Protein AF-A0A2W6BGX5-F1 (afdb_monomer_lite)

Sequence (200 aa):
MLTTLGLALAVVVALGLLAVLGAALGLAYLINLPVGTSRRLPKAAAGLDVRAIARALDEAVQMTSGRLPSDIQVRVTEIRREIIELLPRTAAFPLGSEDLYVIERTATDYLPSTLRAYLALPEASAATLLPQVGKTPLQLLREQVQLLDDRLDEITEAVRTQDADQLIANGRFLEERFGQRAGGLALPPEESEGSIGPSR

Secondary structure (DSSP, 8-state):
--SHHHHHHHHHHHHHHHHHHHHHHHHTTTTS------------SSS--HHHHHHHHHHHHHHHTTTS-HHHHHHHHHHHHHHHHHGGGGGGSPTT-HHHHHHHHIIIIIHHHHHHHHHTS-GGGTTS-BTTTTB-HHHHHHHHHHHHHHHHHHHHHHHHHHHHHHHHHHHHHHIIIIIHHHTT--PPP-----------

Radius of gyration: 30.53 Å; chains: 1; bounding box: 65×65×106 Å

Structure (mmCIF, N/CA/C/O backbone):
data_AF-A0A2W6BGX5-F1
#
_entry.id   AF-A0A2W6BGX5-F1
#
loop_
_atom_site.group_PDB
_atom_site.id
_atom_site.type_symbol
_atom_site.label_atom_id
_atom_site.label_alt_id
_atom_site.label_comp_id
_atom_site.label_asym_id
_atom_site.label_entity_id
_atom_site.label_seq_id
_atom_site.pdbx_PDB_ins_code
_atom_site.Cartn_x
_atom_site.Cartn_y
_atom_site.Cartn_z
_atom_site.occupancy
_atom_site.B_iso_or_equiv
_atom_site.auth_seq_id
_atom_site.auth_comp_id
_atom_site.auth_asym_id
_atom_site.auth_atom_id
_atom_site.pdbx_PDB_model_num
ATOM 1 N N . MET A 1 1 ? 33.491 -0.324 31.942 1.00 47.06 1 MET A N 1
ATOM 2 C CA . MET A 1 1 ? 33.325 -1.029 30.649 1.00 47.06 1 MET A CA 1
ATOM 3 C C . MET A 1 1 ? 32.145 -2.008 30.706 1.00 47.06 1 MET A C 1
ATOM 5 O O . MET A 1 1 ? 32.306 -3.179 30.407 1.00 47.06 1 MET A O 1
ATOM 9 N N . LEU A 1 2 ? 30.956 -1.539 31.112 1.00 46.12 2 LEU A N 1
ATOM 10 C CA . LEU A 1 2 ? 29.765 -2.382 31.337 1.00 46.12 2 LEU A CA 1
ATOM 11 C C . LEU A 1 2 ? 28.555 -1.913 30.501 1.00 46.12 2 LEU A C 1
ATOM 13 O O . LEU A 1 2 ? 27.422 -2.277 30.782 1.00 46.12 2 LEU A O 1
ATOM 17 N N . THR A 1 3 ? 28.790 -1.060 29.500 1.00 46.56 3 THR A N 1
ATOM 18 C CA . THR A 1 3 ? 27.740 -0.376 28.727 1.00 46.56 3 THR A CA 1
ATOM 19 C C . THR A 1 3 ? 27.540 -0.952 27.326 1.00 46.56 3 THR A C 1
ATOM 21 O O . THR A 1 3 ? 26.456 -0.829 26.772 1.00 46.56 3 THR A O 1
ATOM 24 N N . THR A 1 4 ? 28.536 -1.631 26.753 1.00 48.78 4 THR A N 1
ATOM 25 C CA . THR A 1 4 ? 28.449 -2.157 25.380 1.00 48.78 4 THR A CA 1
ATOM 26 C C . THR A 1 4 ? 27.829 -3.555 25.305 1.00 48.78 4 THR A C 1
ATOM 28 O O . THR A 1 4 ? 27.144 -3.860 24.333 1.00 48.78 4 THR A O 1
ATOM 31 N N . LEU A 1 5 ? 27.982 -4.388 26.344 1.00 43.56 5 LEU A N 1
ATOM 32 C CA . LEU A 1 5 ? 27.443 -5.758 26.352 1.00 43.56 5 LEU A CA 1
ATOM 33 C C . LEU A 1 5 ? 25.911 -5.802 26.531 1.00 43.56 5 LEU A C 1
ATOM 35 O O . LEU A 1 5 ? 25.250 -6.682 25.986 1.00 43.56 5 LEU A O 1
ATOM 39 N N . GLY A 1 6 ? 25.334 -4.833 27.253 1.00 42.75 6 GLY A N 1
ATOM 40 C CA . GLY A 1 6 ? 23.882 -4.741 27.461 1.00 42.75 6 GLY A CA 1
ATOM 41 C C . GLY A 1 6 ? 23.107 -4.316 26.210 1.00 42.75 6 GLY A C 1
ATOM 42 O O . GLY A 1 6 ? 21.974 -4.749 26.013 1.00 42.75 6 GLY A O 1
ATOM 43 N N . LEU A 1 7 ? 23.730 -3.525 25.329 1.00 45.44 7 LEU A N 1
ATOM 44 C CA . LEU A 1 7 ? 23.089 -3.029 24.109 1.00 45.44 7 LEU A CA 1
ATOM 45 C C . LEU A 1 7 ? 22.980 -4.125 23.035 1.00 45.44 7 LEU A C 1
ATOM 47 O O . LEU A 1 7 ? 21.952 -4.239 22.375 1.00 45.44 7 LEU A O 1
ATOM 51 N N . ALA A 1 8 ? 24.001 -4.978 22.904 1.00 44.50 8 ALA A N 1
ATOM 52 C CA . ALA A 1 8 ? 23.990 -6.076 21.934 1.00 44.50 8 ALA A CA 1
ATOM 53 C C . ALA A 1 8 ? 22.960 -7.167 22.290 1.00 44.50 8 ALA A C 1
ATOM 55 O O . ALA A 1 8 ? 22.323 -7.724 21.398 1.00 44.50 8 ALA A O 1
ATOM 56 N N . LEU A 1 9 ? 22.736 -7.430 23.585 1.00 42.28 9 LEU A N 1
ATOM 57 C CA . LEU A 1 9 ? 21.721 -8.390 24.032 1.00 42.28 9 LEU A CA 1
ATOM 58 C C . LEU A 1 9 ? 20.290 -7.833 23.888 1.00 42.28 9 LEU A C 1
ATOM 60 O O . LEU A 1 9 ? 19.373 -8.577 23.549 1.00 42.28 9 LEU A O 1
ATOM 64 N N . ALA A 1 10 ? 20.096 -6.522 24.072 1.00 42.19 10 ALA A N 1
ATOM 65 C CA . ALA A 1 10 ? 18.787 -5.881 23.929 1.00 42.19 10 ALA A CA 1
ATOM 66 C C . ALA A 1 10 ? 18.266 -5.888 22.477 1.00 42.19 10 ALA A C 1
ATOM 68 O O . ALA A 1 10 ? 17.067 -6.060 22.259 1.00 42.19 10 ALA A O 1
ATOM 69 N N . VAL A 1 11 ? 19.154 -5.773 21.480 1.00 46.59 11 VAL A N 1
ATOM 70 C CA . VAL A 1 11 ? 18.765 -5.783 20.056 1.00 46.59 11 VAL A CA 1
ATOM 71 C C . VAL A 1 11 ? 18.314 -7.178 19.597 1.00 46.59 11 VAL A C 1
ATOM 73 O O . VAL A 1 11 ? 17.336 -7.295 18.861 1.00 46.59 11 VAL A O 1
ATOM 76 N N . VAL A 1 12 ? 18.944 -8.251 20.092 1.00 43.75 12 VAL A N 1
ATOM 77 C CA . VAL A 1 12 ? 18.540 -9.635 19.767 1.00 43.75 12 VAL A CA 1
ATOM 78 C C . VAL A 1 12 ? 17.213 -10.010 20.443 1.00 43.75 12 VAL A C 1
ATOM 80 O O . VAL A 1 12 ? 16.387 -10.698 19.845 1.00 43.75 12 VAL A O 1
ATOM 83 N N . VAL A 1 13 ? 16.949 -9.505 21.654 1.00 41.88 13 VAL A N 1
ATOM 84 C CA . VAL A 1 13 ? 15.673 -9.730 22.359 1.00 41.88 13 VAL A CA 1
ATOM 85 C C . VAL A 1 13 ? 14.518 -8.935 21.728 1.00 41.88 13 VAL A C 1
ATOM 87 O O . VAL A 1 13 ? 13.401 -9.448 21.652 1.00 41.88 13 VAL A O 1
ATOM 90 N N . ALA A 1 14 ? 14.773 -7.737 21.189 1.00 42.59 14 ALA A N 1
ATOM 91 C CA . ALA A 1 14 ? 13.769 -6.958 20.456 1.00 42.59 14 ALA A CA 1
ATOM 92 C C . ALA A 1 14 ? 13.346 -7.624 19.128 1.00 42.59 14 ALA A C 1
ATOM 94 O O . ALA A 1 14 ? 12.160 -7.640 18.800 1.00 42.59 14 ALA A O 1
ATOM 95 N N . LEU A 1 15 ? 14.288 -8.247 18.408 1.00 47.94 15 LEU A N 1
ATOM 96 C CA . LEU A 1 15 ? 14.007 -9.021 17.188 1.00 47.94 15 LEU A CA 1
ATOM 97 C C . LEU A 1 15 ? 13.325 -10.373 17.473 1.00 47.94 15 LEU A C 1
ATOM 99 O O . LEU A 1 15 ? 12.568 -10.864 16.639 1.00 47.94 15 LEU A O 1
ATOM 103 N N . GLY A 1 16 ? 13.526 -10.952 18.661 1.00 42.09 16 GLY A N 1
ATOM 104 C CA . GLY A 1 16 ? 12.822 -12.164 19.099 1.00 42.09 16 GLY A CA 1
ATOM 105 C C . GLY A 1 16 ? 11.378 -11.924 19.562 1.00 42.09 16 GLY A C 1
ATOM 106 O O . GLY A 1 16 ? 10.507 -12.763 19.335 1.00 42.09 16 GLY A O 1
ATOM 107 N N . LEU A 1 17 ? 11.078 -10.773 20.171 1.00 42.34 17 LEU A N 1
ATOM 108 C CA . LEU A 1 17 ? 9.732 -10.464 20.681 1.00 42.34 17 LEU A CA 1
ATOM 109 C C . LEU A 1 17 ? 8.715 -10.113 19.582 1.00 42.34 17 LEU A C 1
ATOM 111 O O . LEU A 1 17 ? 7.519 -10.346 19.765 1.00 42.34 17 LEU A O 1
ATOM 115 N N . LEU A 1 18 ? 9.177 -9.654 18.415 1.00 46.12 18 LEU A N 1
ATOM 116 C CA . LEU A 1 18 ? 8.330 -9.403 17.240 1.00 46.12 18 LEU A CA 1
ATOM 117 C C . LEU A 1 18 ? 7.823 -10.706 16.585 1.00 46.12 18 LEU A C 1
ATOM 119 O O . LEU A 1 18 ? 6.757 -10.714 15.976 1.00 46.12 18 LEU A O 1
ATOM 123 N N . ALA A 1 19 ? 8.514 -11.833 16.798 1.00 45.47 19 ALA A N 1
ATOM 124 C CA . ALA A 1 19 ? 8.049 -13.158 16.381 1.00 45.47 19 ALA A CA 1
ATOM 125 C C . ALA A 1 19 ? 7.075 -13.803 17.391 1.00 45.47 19 ALA A C 1
ATOM 127 O O . ALA A 1 19 ? 6.194 -14.572 17.006 1.00 45.47 19 ALA A O 1
ATOM 128 N N . VAL A 1 20 ? 7.181 -13.474 18.685 1.00 45.06 20 VAL A N 1
ATOM 129 C CA . VAL A 1 20 ? 6.327 -14.067 19.734 1.00 45.06 20 VAL A CA 1
ATOM 130 C C . VAL A 1 20 ? 4.976 -13.353 19.857 1.00 45.06 20 VAL A C 1
ATOM 132 O O . VAL A 1 20 ? 3.976 -14.010 20.151 1.00 45.06 20 VAL A O 1
ATOM 135 N N . LEU A 1 21 ? 4.875 -12.054 19.547 1.00 44.72 21 LEU A N 1
ATOM 136 C CA . LEU A 1 21 ? 3.574 -11.365 19.563 1.00 44.72 21 LEU A CA 1
ATOM 137 C C . LEU A 1 21 ? 2.631 -11.820 18.430 1.00 44.72 21 LEU A C 1
ATOM 139 O O . LEU A 1 21 ? 1.415 -11.817 18.615 1.00 44.72 21 LEU A O 1
ATOM 143 N N . GLY A 1 22 ? 3.178 -12.297 17.305 1.00 46.00 22 GLY A N 1
ATOM 144 C CA . GLY A 1 22 ? 2.408 -12.993 16.266 1.00 46.00 22 GLY A CA 1
ATOM 145 C C . GLY A 1 22 ? 1.914 -14.379 16.707 1.00 46.00 22 GLY A C 1
ATOM 146 O O . GLY A 1 22 ? 0.825 -14.803 16.329 1.00 46.00 22 GLY A O 1
ATOM 147 N N . ALA A 1 23 ? 2.664 -15.070 17.571 1.00 48.56 23 ALA A N 1
ATOM 148 C CA . ALA A 1 23 ? 2.289 -16.389 18.084 1.00 48.56 23 ALA A CA 1
ATOM 149 C C . ALA A 1 23 ? 1.291 -16.325 19.260 1.00 48.56 23 ALA A C 1
ATOM 151 O O . ALA A 1 23 ? 0.412 -17.180 19.368 1.00 48.56 23 ALA A O 1
ATOM 152 N N . ALA A 1 24 ? 1.366 -15.301 20.116 1.00 47.53 24 ALA A N 1
ATOM 153 C CA . ALA A 1 24 ? 0.477 -15.166 21.274 1.00 47.53 24 ALA A CA 1
ATOM 154 C C . ALA A 1 24 ? -0.936 -14.674 20.904 1.00 47.53 24 ALA A C 1
ATOM 156 O O . ALA A 1 24 ? -1.912 -15.105 21.517 1.00 47.53 24 ALA A O 1
ATOM 157 N N . LEU A 1 25 ? -1.076 -13.845 19.862 1.00 49.00 25 LEU A N 1
ATOM 158 C CA . LEU A 1 25 ? -2.391 -13.481 19.311 1.00 49.00 25 LEU A CA 1
ATOM 159 C C . LEU A 1 25 ? -2.952 -14.546 18.351 1.00 49.00 25 LEU A C 1
ATOM 161 O O . LEU A 1 25 ? -4.164 -14.614 18.160 1.00 49.00 25 LEU A O 1
ATOM 165 N N . GLY A 1 26 ? -2.107 -15.432 17.813 1.00 43.84 26 GLY A N 1
ATOM 166 C CA . GLY A 1 26 ? -2.540 -16.590 17.023 1.00 43.84 26 GLY A CA 1
ATOM 167 C C . GLY A 1 26 ? -3.186 -17.711 17.848 1.00 43.84 26 GLY A C 1
ATOM 168 O O . GLY A 1 26 ? -4.049 -18.424 17.341 1.00 43.84 26 GLY A O 1
ATOM 169 N N . LEU A 1 27 ? -2.833 -17.859 19.131 1.00 46.94 27 LEU A N 1
ATOM 170 C CA . LEU A 1 27 ? -3.342 -18.965 19.955 1.00 46.94 27 LEU A CA 1
ATOM 171 C C . LEU A 1 27 ? -4.755 -18.716 20.518 1.00 46.94 27 LEU A C 1
ATOM 173 O O . LEU A 1 27 ? -5.501 -19.667 20.738 1.00 46.94 27 LEU A O 1
ATOM 177 N N . ALA A 1 28 ? -5.170 -17.457 20.684 1.00 46.91 28 ALA A N 1
ATOM 178 C CA . ALA A 1 28 ? -6.514 -17.121 21.167 1.00 46.91 28 ALA A CA 1
ATOM 179 C C . ALA A 1 28 ? -7.607 -17.196 20.077 1.00 46.91 28 ALA A C 1
ATOM 181 O O . ALA A 1 28 ? -8.792 -17.215 20.404 1.00 46.91 28 ALA A O 1
ATOM 182 N N . TYR A 1 29 ? -7.236 -17.284 18.792 1.00 48.00 29 TYR A N 1
ATOM 183 C CA . TYR A 1 29 ? -8.195 -17.374 17.679 1.00 48.00 29 TYR A CA 1
ATOM 184 C C . TYR A 1 29 ? -8.534 -18.820 17.261 1.00 48.00 29 TYR A C 1
ATOM 186 O O . TYR A 1 29 ? -9.428 -19.044 16.449 1.00 48.00 29 TYR A O 1
ATOM 194 N N . LEU A 1 30 ? -7.873 -19.836 17.829 1.00 46.50 30 LEU A N 1
ATOM 195 C CA . LEU A 1 30 ? -8.054 -21.234 17.408 1.00 46.50 30 LEU A CA 1
ATOM 196 C C . LEU A 1 30 ? -9.257 -21.961 18.037 1.00 46.50 30 LEU A C 1
ATOM 198 O O . LEU A 1 30 ? -9.522 -23.105 17.680 1.00 46.50 30 LEU A O 1
ATOM 202 N N . ILE A 1 31 ? -10.017 -21.324 18.933 1.00 54.94 31 ILE A N 1
ATOM 203 C CA . ILE A 1 31 ? -11.114 -21.988 19.668 1.00 54.94 31 ILE A CA 1
ATOM 204 C C . ILE A 1 31 ? -12.492 -21.823 18.982 1.00 54.94 31 ILE A C 1
ATOM 206 O O . ILE A 1 31 ? -13.453 -22.470 19.380 1.00 54.94 31 ILE A O 1
ATOM 210 N N . ASN A 1 32 ? -12.613 -21.034 17.904 1.00 41.88 32 ASN A N 1
ATOM 211 C CA . ASN A 1 32 ? -13.906 -20.777 17.241 1.00 41.88 32 ASN A CA 1
ATOM 212 C C . ASN A 1 32 ? -13.853 -20.851 15.702 1.00 41.88 32 ASN A C 1
ATOM 214 O O . ASN A 1 32 ? -14.313 -19.944 15.010 1.00 41.88 32 ASN A O 1
ATOM 218 N N . LEU A 1 33 ? -13.303 -21.933 15.139 1.00 46.81 33 LEU A N 1
ATOM 219 C CA . LEU A 1 33 ? -13.348 -22.153 13.690 1.00 46.81 33 LEU A CA 1
ATOM 220 C C . LEU A 1 33 ? -14.412 -23.201 13.313 1.00 46.81 33 LEU A C 1
ATOM 222 O O . LEU A 1 33 ? -14.232 -24.378 13.635 1.00 46.81 33 LEU A O 1
ATOM 226 N N . PRO A 1 34 ? -15.482 -22.847 12.575 1.00 39.06 34 PRO A N 1
ATOM 227 C CA . PRO A 1 34 ? -16.198 -23.836 11.786 1.00 39.06 34 PRO A CA 1
ATOM 228 C C . PRO A 1 34 ? -15.263 -24.325 10.673 1.00 39.06 34 PRO A C 1
ATOM 230 O O . PRO A 1 34 ? -14.903 -23.599 9.746 1.00 39.06 34 PRO A O 1
ATOM 233 N N . VAL A 1 35 ? -14.826 -25.575 10.803 1.00 49.94 35 VAL A N 1
ATOM 234 C CA . VAL A 1 35 ? -14.059 -26.300 9.791 1.00 49.94 35 VAL A CA 1
ATOM 235 C C . VAL A 1 35 ? -14.910 -26.427 8.531 1.00 49.94 35 VAL A C 1
ATOM 237 O O . VAL A 1 35 ? -15.918 -27.130 8.527 1.00 49.94 35 VAL A O 1
ATOM 240 N N . GLY A 1 36 ? -14.474 -25.787 7.448 1.00 46.69 36 GLY A N 1
ATOM 241 C CA . GLY A 1 36 ? -14.940 -26.122 6.109 1.00 46.69 36 GLY A CA 1
ATOM 242 C C . GLY A 1 36 ? -15.020 -24.948 5.151 1.00 46.69 36 GLY A C 1
ATOM 243 O O . GLY A 1 36 ? -16.084 -24.374 4.972 1.00 46.69 36 GLY A O 1
ATOM 244 N N . THR A 1 37 ? -13.944 -24.685 4.409 1.00 42.16 37 THR A N 1
ATOM 245 C CA . THR A 1 37 ? -14.049 -24.580 2.946 1.00 42.16 37 THR A CA 1
ATOM 246 C C . THR A 1 37 ? -12.697 -24.912 2.327 1.00 42.16 37 THR A C 1
ATOM 248 O O . THR A 1 37 ? -11.651 -24.420 2.742 1.00 42.16 37 THR A O 1
ATOM 251 N N . SER A 1 38 ? -12.728 -25.814 1.355 1.00 47.81 38 SER A N 1
ATOM 252 C CA . SER A 1 38 ? -11.580 -26.362 0.654 1.00 47.81 38 SER A CA 1
ATOM 253 C C . SER A 1 38 ? -10.651 -25.281 0.108 1.00 47.81 38 SER A C 1
ATOM 255 O O . SER A 1 38 ? -11.059 -24.412 -0.662 1.00 47.81 38 SER A O 1
ATOM 257 N N . ARG A 1 39 ? -9.367 -25.414 0.442 1.00 49.12 39 ARG A N 1
ATOM 258 C CA . ARG A 1 39 ? -8.249 -24.701 -0.173 1.00 49.12 39 ARG A CA 1
ATOM 259 C C . ARG A 1 39 ? -8.155 -25.128 -1.641 1.00 49.12 39 ARG A C 1
ATOM 261 O O . ARG A 1 39 ? -7.427 -26.054 -1.986 1.00 49.12 39 ARG A O 1
ATOM 268 N N . ARG A 1 40 ? -8.923 -24.488 -2.523 1.00 44.72 40 ARG A N 1
ATOM 269 C CA . ARG A 1 40 ? -8.608 -24.504 -3.952 1.00 44.72 40 ARG A CA 1
ATOM 270 C C . ARG A 1 40 ? -7.413 -23.585 -4.122 1.00 44.72 40 ARG A C 1
ATOM 272 O O . ARG A 1 40 ? -7.592 -22.381 -4.214 1.00 44.72 40 ARG A O 1
ATOM 279 N N . LEU A 1 41 ? -6.210 -24.153 -4.102 1.00 48.22 41 LEU A N 1
ATOM 280 C CA . LEU A 1 41 ? -5.024 -23.468 -4.604 1.00 48.22 41 LEU A CA 1
ATOM 281 C C . LEU A 1 41 ? -5.306 -23.129 -6.076 1.00 48.22 41 LEU A C 1
ATOM 283 O O . LEU A 1 41 ? -5.446 -24.058 -6.882 1.00 48.22 41 LEU A O 1
ATOM 287 N N . PRO A 1 42 ? -5.468 -21.846 -6.445 1.00 41.94 42 PRO A N 1
ATOM 288 C CA . PRO A 1 42 ? -5.499 -21.470 -7.841 1.00 41.94 42 PRO A CA 1
ATOM 289 C C . PRO A 1 42 ? -4.129 -21.789 -8.429 1.00 41.94 42 PRO A C 1
ATOM 291 O O . PRO A 1 42 ? -3.104 -21.747 -7.752 1.00 41.94 42 PRO A O 1
ATOM 294 N N . LYS A 1 43 ? -4.146 -22.159 -9.699 1.00 41.97 43 LYS A N 1
ATOM 295 C CA . LYS A 1 43 ? -3.011 -22.571 -10.510 1.00 41.97 43 LYS A CA 1
ATOM 296 C C . LYS A 1 43 ? -1.948 -21.459 -10.549 1.00 41.97 43 LYS A C 1
ATOM 298 O O . LYS A 1 43 ? -1.950 -20.636 -11.453 1.00 41.97 43 LYS A O 1
ATOM 303 N N . ALA A 1 44 ? -1.044 -21.456 -9.572 1.00 46.03 44 ALA A N 1
ATOM 304 C CA . ALA A 1 44 ? 0.202 -20.705 -9.590 1.00 46.03 44 ALA A CA 1
ATOM 305 C C . ALA A 1 44 ? 1.155 -21.384 -10.582 1.00 46.03 44 ALA A C 1
ATOM 307 O O . ALA A 1 44 ? 1.993 -22.206 -10.222 1.00 46.03 44 ALA A O 1
ATOM 308 N N . ALA A 1 45 ? 0.944 -21.108 -11.863 1.00 42.91 45 ALA A N 1
ATOM 309 C CA . ALA A 1 45 ? 1.894 -21.370 -12.930 1.00 42.91 45 ALA A CA 1
ATOM 310 C C . ALA A 1 45 ? 1.550 -20.407 -14.074 1.00 42.91 45 ALA A C 1
ATOM 312 O O . ALA A 1 45 ? 0.552 -20.614 -14.761 1.00 42.91 45 ALA A O 1
ATOM 313 N N . ALA A 1 46 ? 2.391 -19.381 -14.243 1.00 52.84 46 ALA A N 1
ATOM 314 C CA . ALA A 1 46 ? 2.313 -18.275 -15.206 1.00 52.84 46 ALA A CA 1
ATOM 315 C C . ALA A 1 46 ? 1.439 -17.069 -14.795 1.00 52.84 46 ALA A C 1
ATOM 317 O O . ALA A 1 46 ? 0.254 -16.997 -15.105 1.00 52.84 46 ALA A O 1
ATOM 318 N N . GLY A 1 47 ? 2.088 -16.071 -14.187 1.00 62.28 47 GLY A N 1
ATOM 319 C CA . GLY A 1 47 ? 1.600 -14.691 -14.125 1.00 62.28 47 GLY A CA 1
ATOM 320 C C . GLY A 1 47 ? 0.921 -14.287 -12.818 1.00 62.28 47 GLY A C 1
ATOM 321 O O . GLY A 1 47 ? 0.146 -15.038 -12.232 1.00 62.28 47 GLY A O 1
ATOM 322 N N . LEU A 1 48 ? 1.219 -13.060 -12.394 1.00 77.06 48 LEU A N 1
ATOM 323 C CA . LEU A 1 48 ? 0.501 -12.327 -11.358 1.00 77.06 48 LEU A CA 1
ATOM 324 C C . LEU A 1 48 ? -0.975 -12.175 -11.787 1.00 77.06 48 LEU A C 1
ATOM 326 O O . LEU A 1 48 ? -1.243 -11.707 -12.898 1.00 77.06 48 LEU A O 1
ATOM 330 N N . ASP A 1 49 ? -1.950 -12.556 -10.951 1.00 88.38 49 ASP A N 1
ATOM 331 C CA . ASP A 1 49 ? -3.373 -12.360 -11.283 1.00 88.38 49 ASP A CA 1
ATOM 332 C C . ASP A 1 49 ? -3.785 -10.902 -11.027 1.00 88.38 49 ASP A C 1
ATOM 334 O O . ASP A 1 49 ? -4.368 -10.548 -10.001 1.00 88.38 49 ASP A O 1
ATOM 338 N N . VAL A 1 50 ? -3.490 -10.051 -12.012 1.00 90.25 50 VAL A N 1
ATOM 339 C CA . VAL A 1 50 ? -3.799 -8.611 -12.033 1.00 90.25 50 VAL A CA 1
ATOM 340 C C . VAL A 1 50 ? -5.267 -8.332 -11.679 1.00 90.25 50 VAL A C 1
ATOM 342 O O . VAL A 1 50 ? -5.564 -7.369 -10.976 1.00 90.25 50 VAL A O 1
ATOM 345 N N . ARG A 1 51 ? -6.207 -9.181 -12.122 1.00 91.25 51 ARG A N 1
ATOM 346 C CA . ARG A 1 51 ? -7.641 -8.992 -11.841 1.00 91.25 51 ARG A CA 1
ATOM 347 C C . ARG A 1 51 ? -8.005 -9.377 -10.415 1.00 91.25 51 ARG A C 1
ATOM 349 O O . ARG A 1 51 ? -8.899 -8.764 -9.837 1.00 91.25 51 ARG A O 1
ATOM 356 N N . ALA A 1 52 ? -7.387 -10.413 -9.853 1.00 92.12 52 ALA A N 1
ATOM 357 C CA . ALA A 1 52 ? -7.569 -10.734 -8.439 1.00 92.12 52 ALA A CA 1
ATOM 358 C C . ALA A 1 52 ? -7.027 -9.612 -7.546 1.00 92.12 52 ALA A C 1
ATOM 360 O O . ALA A 1 52 ? -7.725 -9.198 -6.626 1.00 92.12 52 ALA A O 1
ATOM 361 N N . ILE A 1 53 ? -5.853 -9.067 -7.876 1.00 94.88 53 ILE A N 1
ATOM 362 C CA . ILE A 1 53 ? -5.252 -7.941 -7.152 1.00 94.88 53 ILE A CA 1
ATOM 363 C C . ILE A 1 53 ? -6.148 -6.703 -7.203 1.00 94.88 53 ILE A C 1
ATOM 365 O O . ILE A 1 53 ? -6.484 -6.152 -6.157 1.00 94.88 53 ILE A O 1
ATOM 369 N N . ALA A 1 54 ? -6.594 -6.296 -8.396 1.00 94.94 54 ALA A N 1
ATOM 370 C CA . ALA A 1 54 ? -7.465 -5.130 -8.539 1.00 94.94 54 ALA A CA 1
ATOM 371 C C . ALA A 1 54 ? -8.767 -5.279 -7.733 1.00 94.94 54 ALA A C 1
ATOM 373 O O . ALA A 1 54 ? -9.158 -4.356 -7.023 1.00 94.94 54 ALA A O 1
ATOM 374 N N . ARG A 1 55 ? -9.389 -6.467 -7.767 1.00 96.19 55 ARG A N 1
ATOM 375 C CA . ARG A 1 55 ? -10.589 -6.760 -6.968 1.00 96.19 55 ARG A CA 1
ATOM 376 C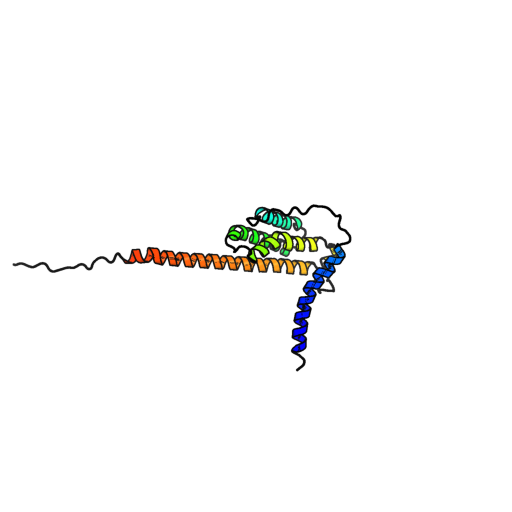 C . ARG A 1 55 ? -10.328 -6.685 -5.467 1.00 96.19 55 ARG A C 1
ATOM 378 O O . ARG A 1 55 ? -11.122 -6.078 -4.762 1.00 96.19 55 ARG A O 1
ATOM 385 N N . ALA A 1 56 ? -9.223 -7.253 -4.985 1.00 95.88 56 ALA A N 1
ATOM 386 C CA . ALA A 1 56 ? -8.876 -7.206 -3.566 1.00 95.88 56 ALA A CA 1
ATOM 387 C C . ALA A 1 56 ? -8.681 -5.761 -3.068 1.00 95.88 56 ALA A C 1
ATOM 389 O O . ALA A 1 56 ? -9.136 -5.415 -1.978 1.00 95.88 56 ALA A O 1
ATOM 390 N N . LEU A 1 57 ? -8.069 -4.898 -3.886 1.00 97.44 57 LEU A N 1
ATOM 391 C CA . LEU A 1 57 ? -7.912 -3.474 -3.577 1.00 97.44 57 LEU A CA 1
ATOM 392 C C . LEU A 1 57 ? -9.241 -2.714 -3.612 1.00 97.44 57 LEU A C 1
ATOM 394 O O . LEU A 1 57 ? -9.491 -1.884 -2.739 1.00 97.44 57 LEU A O 1
ATOM 398 N N . ASP A 1 58 ? -10.102 -2.995 -4.592 1.00 97.62 58 ASP A N 1
ATOM 399 C CA . ASP A 1 58 ? -11.444 -2.411 -4.654 1.00 97.62 58 ASP A CA 1
ATOM 400 C C . ASP A 1 58 ? -12.261 -2.794 -3.412 1.00 97.62 58 ASP A C 1
ATOM 402 O O . ASP A 1 58 ? -12.850 -1.928 -2.768 1.00 97.62 58 ASP A O 1
ATOM 406 N N . GLU A 1 59 ? -12.241 -4.068 -3.017 1.00 97.31 59 GLU A N 1
ATOM 407 C CA . GLU A 1 59 ? -12.877 -4.549 -1.786 1.00 97.31 59 GLU A CA 1
ATOM 408 C C . GLU A 1 59 ? -12.310 -3.854 -0.542 1.00 97.31 59 GLU A C 1
ATOM 410 O O . GLU A 1 59 ? -13.075 -3.472 0.349 1.00 97.31 59 GLU A O 1
ATOM 415 N N . ALA A 1 60 ? -10.991 -3.640 -0.493 1.00 96.62 60 ALA A N 1
ATOM 416 C CA . ALA A 1 60 ? -10.338 -2.953 0.613 1.00 96.62 60 ALA A CA 1
ATOM 417 C C . ALA A 1 60 ? -10.776 -1.487 0.744 1.00 96.62 60 ALA A C 1
ATOM 419 O O . ALA A 1 60 ? -11.062 -1.037 1.852 1.00 96.62 60 ALA A O 1
ATOM 420 N N . VAL A 1 61 ? -10.899 -0.762 -0.370 1.00 97.44 61 VAL A N 1
ATOM 421 C CA . VAL A 1 61 ? -11.415 0.617 -0.376 1.00 97.44 61 VAL A CA 1
ATOM 422 C C . VAL A 1 61 ? -12.899 0.657 -0.002 1.00 97.44 61 VAL A C 1
ATOM 424 O O . VAL A 1 61 ? -13.328 1.526 0.757 1.00 97.44 61 VAL A O 1
ATOM 427 N N . GLN A 1 62 ? -13.701 -0.281 -0.512 1.00 96.88 62 GLN A N 1
ATOM 428 C CA . GLN A 1 62 ? -15.138 -0.312 -0.234 1.00 96.88 62 GLN A CA 1
ATOM 429 C C . GLN A 1 62 ? -15.436 -0.624 1.234 1.00 96.88 62 GLN A C 1
ATOM 431 O O . GLN A 1 62 ? -16.306 0.011 1.829 1.00 96.88 62 GLN A O 1
ATOM 436 N N . MET A 1 63 ? -14.700 -1.552 1.857 1.00 95.12 63 MET A N 1
ATOM 437 C CA . MET A 1 63 ? -14.956 -1.929 3.253 1.00 95.12 63 MET A CA 1
ATOM 438 C C . MET A 1 63 ? -14.640 -0.819 4.266 1.00 95.12 63 MET A C 1
ATOM 440 O O . MET A 1 63 ? -15.136 -0.879 5.395 1.00 95.12 63 MET A O 1
ATOM 444 N N . THR A 1 64 ? -13.828 0.173 3.884 1.00 95.19 64 THR A N 1
ATOM 445 C CA . THR A 1 64 ? -13.450 1.313 4.733 1.00 95.19 64 THR A CA 1
ATOM 446 C C . THR A 1 64 ? -14.278 2.570 4.479 1.00 95.19 64 THR A C 1
ATOM 448 O O . THR A 1 64 ? -14.225 3.499 5.288 1.00 95.19 64 THR A O 1
ATOM 451 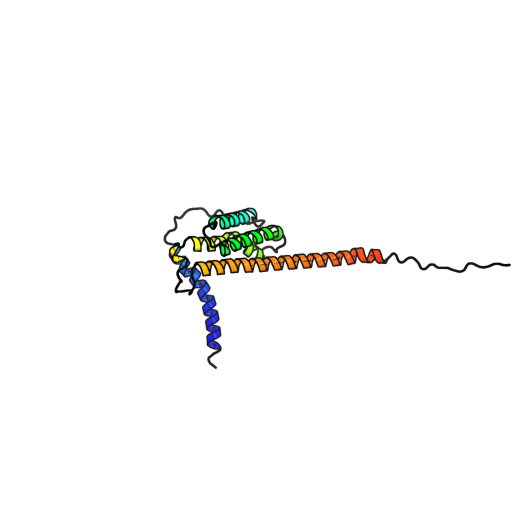N N . SER A 1 65 ? -15.063 2.600 3.398 1.00 92.88 65 SER A N 1
ATOM 452 C CA . SER A 1 65 ? -15.848 3.763 2.980 1.00 92.88 65 SER A CA 1
ATOM 453 C C . SER A 1 65 ? -16.757 4.268 4.105 1.00 92.88 65 SER A C 1
ATOM 455 O O . SER A 1 65 ? -17.612 3.541 4.611 1.00 92.88 65 SER A O 1
ATOM 457 N N . GLY A 1 66 ? -16.536 5.514 4.536 1.00 92.12 66 GLY A N 1
ATOM 458 C CA . GLY A 1 66 ? -17.289 6.157 5.621 1.00 92.12 66 GLY A CA 1
ATOM 459 C C . GLY A 1 66 ? -17.014 5.616 7.031 1.00 92.12 66 GLY A C 1
ATOM 460 O O . GLY A 1 66 ? -17.672 6.045 7.974 1.00 92.12 66 GLY A O 1
ATOM 461 N N . ARG A 1 67 ? -16.061 4.689 7.195 1.00 92.44 67 ARG A N 1
ATOM 462 C CA . ARG A 1 67 ? -15.731 4.037 8.478 1.00 92.44 67 ARG A CA 1
ATOM 463 C C . ARG A 1 67 ? -14.364 4.429 9.030 1.00 92.44 67 ARG A C 1
ATOM 465 O O . ARG A 1 67 ? -14.083 4.156 10.193 1.00 92.44 67 ARG A O 1
ATOM 472 N N . LEU A 1 68 ? -13.514 5.038 8.206 1.00 93.75 68 LEU A N 1
ATOM 473 C CA . LEU A 1 68 ? -12.199 5.532 8.602 1.00 93.75 68 LEU A CA 1
ATOM 474 C C . LEU A 1 68 ? -12.146 7.066 8.577 1.00 93.75 68 LEU A C 1
ATOM 476 O O . LEU A 1 68 ? -12.846 7.691 7.776 1.00 93.75 68 LEU A O 1
ATOM 480 N N . PRO A 1 69 ? -11.279 7.681 9.403 1.00 94.19 69 PRO A N 1
ATOM 481 C CA . PRO A 1 69 ? -10.893 9.078 9.241 1.00 94.19 69 PRO A CA 1
ATOM 482 C C . PRO A 1 69 ? -10.381 9.379 7.827 1.00 94.19 69 PRO A C 1
ATOM 484 O O . PRO A 1 69 ? -9.791 8.519 7.167 1.00 94.19 69 PRO A O 1
ATOM 487 N N . SER A 1 70 ? -10.601 10.613 7.367 1.00 94.50 70 SER A N 1
ATOM 488 C CA . SER A 1 70 ? -10.317 11.019 5.987 1.00 94.50 70 SER A CA 1
ATOM 489 C C . SER A 1 70 ? -8.848 10.862 5.601 1.00 94.50 70 SER A C 1
ATOM 491 O O . SER A 1 70 ? -8.569 10.438 4.484 1.00 94.50 70 SER A O 1
ATOM 493 N N . ASP A 1 71 ? -7.917 11.140 6.517 1.00 94.75 71 ASP A N 1
ATOM 494 C CA . ASP A 1 71 ? -6.478 10.979 6.292 1.00 94.75 71 ASP A CA 1
ATOM 495 C C . ASP A 1 71 ? -6.111 9.528 5.963 1.00 94.75 71 ASP A C 1
ATOM 497 O O . ASP A 1 71 ? -5.325 9.279 5.054 1.00 94.75 71 ASP A O 1
ATOM 501 N N . ILE A 1 72 ? -6.718 8.559 6.650 1.00 96.31 72 ILE A N 1
ATOM 502 C CA . ILE A 1 72 ? -6.446 7.138 6.403 1.00 96.31 72 ILE A CA 1
ATOM 503 C C . ILE A 1 72 ? -7.155 6.667 5.131 1.00 96.31 72 ILE A C 1
ATOM 505 O O . ILE A 1 72 ? -6.577 5.914 4.352 1.00 96.31 72 ILE A O 1
ATOM 509 N N . GLN A 1 73 ? -8.384 7.126 4.879 1.00 96.81 73 GLN A N 1
ATOM 510 C CA . GLN A 1 73 ? -9.117 6.768 3.662 1.00 96.81 73 GLN A CA 1
ATOM 511 C C . GLN A 1 73 ? -8.398 7.239 2.387 1.00 96.81 73 GLN A C 1
ATOM 513 O O . GLN A 1 73 ? -8.398 6.518 1.384 1.00 96.81 73 GLN A O 1
ATOM 518 N N . VAL A 1 74 ? -7.782 8.426 2.424 1.00 96.44 74 VAL A N 1
ATOM 519 C CA . VAL A 1 74 ? -6.947 8.938 1.327 1.00 96.44 74 VAL A CA 1
ATOM 520 C C . VAL A 1 74 ? -5.774 7.993 1.077 1.00 96.44 74 VAL A C 1
ATOM 522 O O . VAL A 1 74 ? -5.659 7.489 -0.036 1.00 96.44 74 VAL A O 1
ATOM 525 N N . ARG A 1 75 ? -5.024 7.618 2.119 1.00 96.19 75 ARG A N 1
ATOM 526 C CA . ARG A 1 75 ? -3.876 6.700 1.994 1.00 96.19 75 ARG A CA 1
ATOM 527 C C . ARG A 1 75 ? -4.238 5.324 1.452 1.00 96.19 75 ARG A C 1
ATOM 529 O O . ARG A 1 75 ? -3.571 4.795 0.577 1.00 96.19 75 ARG A O 1
ATOM 536 N N . VAL A 1 76 ? -5.343 4.742 1.915 1.00 97.75 76 VAL A N 1
ATOM 537 C CA . VAL A 1 76 ? -5.838 3.459 1.377 1.00 97.75 76 VAL A CA 1
ATOM 538 C C . VAL A 1 76 ? -6.130 3.572 -0.128 1.00 97.75 76 VAL A C 1
ATOM 540 O O . VAL A 1 76 ? -5.894 2.634 -0.892 1.00 97.75 76 VAL A O 1
ATOM 543 N N . THR A 1 77 ? -6.627 4.730 -0.567 1.00 97.12 77 THR A N 1
ATOM 544 C CA . THR A 1 77 ? -6.901 5.009 -1.983 1.00 97.12 77 THR A CA 1
ATOM 545 C C . THR A 1 77 ? -5.611 5.243 -2.778 1.00 97.12 77 THR A C 1
ATOM 547 O O . THR A 1 77 ? -5.529 4.807 -3.928 1.00 97.12 77 THR A O 1
ATOM 550 N N . GLU A 1 78 ? -4.605 5.883 -2.177 1.00 96.50 78 GLU A N 1
ATOM 551 C CA . GLU A 1 78 ? -3.267 6.089 -2.752 1.00 96.50 78 GLU A CA 1
ATOM 552 C C . GLU A 1 78 ? -2.541 4.760 -2.965 1.00 96.50 78 GLU A C 1
ATOM 554 O O . GLU A 1 78 ? -2.201 4.453 -4.106 1.00 96.50 78 GLU A O 1
ATOM 559 N N . ILE A 1 79 ? -2.485 3.898 -1.946 1.00 97.56 79 ILE A N 1
ATOM 560 C CA . ILE A 1 79 ? -1.930 2.538 -2.048 1.00 97.56 79 ILE A CA 1
ATOM 561 C C . ILE A 1 79 ? -2.583 1.756 -3.194 1.00 97.56 79 ILE A C 1
ATOM 563 O O . ILE A 1 79 ? -1.911 1.104 -3.998 1.00 97.56 79 ILE A O 1
ATOM 567 N N . ARG A 1 80 ? -3.919 1.817 -3.302 1.00 97.56 80 ARG A N 1
ATOM 568 C CA . ARG A 1 80 ? -4.633 1.187 -4.421 1.00 97.56 80 ARG A CA 1
ATOM 569 C C . ARG A 1 80 ? -4.151 1.745 -5.757 1.00 97.56 80 ARG A C 1
ATOM 571 O O . ARG A 1 80 ? -3.926 0.971 -6.685 1.00 97.56 80 ARG A O 1
ATOM 578 N N . ARG A 1 81 ? -4.072 3.069 -5.888 1.00 96.88 81 ARG A N 1
ATOM 579 C CA . ARG A 1 81 ? -3.651 3.738 -7.123 1.00 96.88 81 ARG A CA 1
ATOM 580 C C . ARG A 1 81 ? -2.235 3.311 -7.514 1.00 96.88 81 ARG A C 1
ATOM 582 O O . ARG A 1 81 ? -2.048 2.887 -8.649 1.00 96.88 81 ARG A O 1
ATOM 589 N N . GLU A 1 82 ? -1.286 3.352 -6.587 1.00 95.94 82 GLU A N 1
ATOM 590 C CA . GLU A 1 82 ? 0.112 2.975 -6.823 1.00 95.94 82 GLU A CA 1
ATOM 591 C C . GLU A 1 82 ? 0.260 1.525 -7.250 1.00 95.94 82 GLU A C 1
ATOM 593 O O . GLU A 1 82 ? 0.893 1.245 -8.267 1.00 95.94 82 GLU A O 1
ATOM 598 N N . ILE A 1 83 ? -0.398 0.594 -6.554 1.00 96.06 83 ILE A N 1
ATOM 599 C CA . ILE A 1 83 ? -0.348 -0.812 -6.954 1.00 96.06 83 ILE A CA 1
ATOM 600 C C . ILE A 1 83 ? -0.911 -0.981 -8.367 1.00 96.06 83 ILE A C 1
ATOM 602 O O . ILE A 1 83 ? -0.270 -1.619 -9.198 1.00 96.06 83 ILE A O 1
ATOM 606 N N . ILE A 1 84 ? -2.066 -0.382 -8.682 1.00 95.44 84 ILE A N 1
ATOM 607 C CA . ILE A 1 84 ? -2.653 -0.451 -10.030 1.00 95.44 84 ILE A CA 1
ATOM 608 C C . ILE A 1 84 ? -1.716 0.150 -11.091 1.00 95.44 84 ILE A C 1
ATOM 610 O O . ILE A 1 84 ? -1.626 -0.396 -12.191 1.00 95.44 84 ILE A O 1
ATOM 614 N N . GLU A 1 85 ? -1.002 1.231 -10.777 1.00 93.31 85 GLU A N 1
ATOM 615 C CA . GLU A 1 85 ? 0.005 1.832 -11.660 1.00 93.31 85 GLU A CA 1
ATOM 616 C C . GLU A 1 85 ? 1.238 0.930 -11.845 1.00 93.31 85 GLU A C 1
ATOM 618 O O . GLU A 1 85 ? 1.835 0.916 -12.925 1.00 93.31 85 GLU A O 1
ATOM 623 N N . LEU A 1 86 ? 1.616 0.147 -10.833 1.00 91.56 86 LEU A N 1
ATOM 624 C CA . LEU A 1 86 ? 2.721 -0.810 -10.908 1.00 91.56 86 LEU A CA 1
ATOM 625 C C . LEU A 1 86 ? 2.355 -2.072 -11.698 1.00 91.56 86 LEU A C 1
ATOM 627 O O . LEU A 1 86 ? 3.219 -2.625 -12.379 1.00 91.56 86 LEU A O 1
ATOM 631 N N . LEU A 1 87 ? 1.089 -2.514 -11.679 1.00 90.69 87 LEU A N 1
ATOM 632 C CA . LEU A 1 87 ? 0.657 -3.778 -12.299 1.00 90.69 87 LEU A CA 1
ATOM 633 C C . LEU A 1 87 ? 1.096 -3.959 -13.766 1.00 90.69 87 LEU A C 1
ATOM 635 O O . LEU A 1 87 ? 1.640 -5.021 -14.072 1.00 90.69 87 LEU A O 1
ATOM 639 N N . PRO A 1 88 ? 0.946 -2.983 -14.684 1.00 88.62 88 PRO A N 1
ATOM 640 C CA . PRO A 1 88 ? 1.414 -3.125 -16.066 1.00 88.62 88 PRO A CA 1
ATOM 641 C C . PRO A 1 88 ? 2.929 -3.331 -16.191 1.00 88.62 88 PRO A C 1
ATOM 643 O O . PRO A 1 88 ? 3.390 -3.921 -17.165 1.00 88.62 88 PRO A O 1
ATOM 646 N N . ARG A 1 89 ? 3.701 -2.854 -15.208 1.00 83.81 89 ARG A N 1
ATOM 647 C CA . ARG A 1 89 ? 5.168 -2.916 -15.178 1.00 83.81 89 ARG A CA 1
ATOM 648 C C . ARG A 1 89 ? 5.691 -4.206 -14.545 1.00 83.81 89 ARG A C 1
ATOM 650 O O . ARG A 1 89 ? 6.854 -4.541 -14.726 1.00 83.81 89 ARG A O 1
ATOM 657 N N . THR A 1 90 ? 4.832 -4.982 -13.878 1.00 79.69 90 THR A N 1
ATOM 658 C CA . THR A 1 90 ? 5.214 -6.227 -13.179 1.00 79.69 90 THR A CA 1
ATOM 659 C C . THR A 1 90 ? 5.878 -7.277 -14.076 1.00 79.69 90 THR A C 1
ATOM 661 O O . THR A 1 90 ? 6.673 -8.077 -13.594 1.00 79.69 90 THR A O 1
ATOM 664 N N . ALA A 1 91 ? 5.627 -7.250 -15.389 1.00 74.50 91 ALA A N 1
ATOM 665 C CA . ALA A 1 91 ? 6.285 -8.140 -16.348 1.00 74.50 91 ALA A CA 1
ATOM 666 C C . ALA A 1 91 ? 7.797 -7.878 -16.511 1.00 74.50 91 ALA A C 1
ATOM 668 O O . ALA A 1 91 ? 8.510 -8.764 -16.977 1.00 74.50 91 ALA A O 1
ATOM 669 N N . ALA A 1 92 ? 8.279 -6.683 -16.151 1.00 74.25 92 ALA A N 1
ATOM 670 C CA . ALA A 1 92 ? 9.696 -6.318 -16.214 1.00 74.25 92 ALA A CA 1
ATOM 671 C C . ALA A 1 92 ? 10.498 -6.799 -14.995 1.00 74.25 92 ALA A C 1
ATOM 673 O O . ALA A 1 92 ? 11.729 -6.802 -15.024 1.00 74.25 92 ALA A O 1
ATOM 674 N N . PHE A 1 93 ? 9.818 -7.216 -13.927 1.00 79.88 93 PHE A N 1
ATOM 675 C CA . PHE A 1 93 ? 10.483 -7.675 -12.720 1.00 79.88 93 PHE A CA 1
ATOM 676 C C . PHE A 1 93 ? 11.023 -9.100 -12.902 1.00 79.88 93 PHE A C 1
ATOM 678 O O . PHE A 1 93 ? 10.378 -9.938 -13.545 1.00 79.88 93 PHE A O 1
ATOM 685 N N . PRO A 1 94 ? 12.178 -9.422 -12.293 1.00 79.69 94 PRO A N 1
ATOM 686 C CA . PRO A 1 94 ? 12.679 -10.788 -12.253 1.00 79.69 94 PRO A CA 1
ATOM 687 C C . PRO A 1 94 ? 11.650 -11.756 -11.657 1.00 79.69 94 PRO A C 1
ATOM 689 O O . PRO A 1 94 ? 10.945 -11.434 -10.698 1.00 79.69 94 PRO A O 1
ATOM 692 N N . LEU A 1 95 ? 11.594 -12.981 -12.187 1.00 76.75 95 LEU A N 1
ATOM 693 C CA . LEU A 1 95 ? 10.803 -14.050 -11.578 1.00 76.75 95 LEU A CA 1
ATOM 694 C C . LEU A 1 95 ? 11.266 -14.271 -10.132 1.00 76.75 95 LEU A C 1
ATOM 696 O O . LEU A 1 95 ? 12.454 -14.464 -9.886 1.00 76.75 95 LEU A O 1
ATOM 700 N N . GLY A 1 96 ? 10.326 -14.256 -9.186 1.00 77.25 96 GLY A N 1
ATOM 701 C CA . GLY A 1 96 ? 10.644 -14.356 -7.759 1.00 77.25 96 GLY A CA 1
ATOM 702 C C . GLY A 1 96 ? 11.200 -13.068 -7.142 1.00 77.25 96 GLY A C 1
ATOM 703 O O . GLY A 1 96 ? 11.777 -13.135 -6.062 1.00 77.25 96 GLY A O 1
ATOM 704 N N . SER A 1 97 ? 11.040 -11.917 -7.806 1.00 86.00 97 SER A N 1
ATOM 705 C CA . SER A 1 97 ? 11.345 -10.605 -7.231 1.00 86.00 97 SER A CA 1
ATOM 706 C C . SER A 1 97 ? 10.601 -10.393 -5.907 1.00 86.00 97 SER A C 1
ATOM 708 O O . SER A 1 97 ? 9.401 -10.663 -5.798 1.00 86.00 97 SER A O 1
ATOM 710 N N . GLU A 1 98 ? 11.330 -9.885 -4.913 1.00 90.25 98 GLU A N 1
ATOM 711 C CA . GLU A 1 98 ? 10.770 -9.475 -3.625 1.00 90.25 98 GLU A CA 1
ATOM 712 C C . GLU A 1 98 ? 9.706 -8.385 -3.808 1.00 90.25 98 GLU A C 1
ATOM 714 O O . GLU A 1 98 ? 8.640 -8.471 -3.205 1.00 90.25 98 GLU A O 1
ATOM 719 N N . ASP A 1 99 ? 9.932 -7.430 -4.708 1.00 90.56 99 ASP A N 1
ATOM 720 C CA . ASP A 1 99 ? 9.001 -6.331 -4.975 1.00 90.56 99 ASP A CA 1
ATOM 721 C C . ASP A 1 99 ? 7.669 -6.834 -5.539 1.00 90.56 99 ASP A C 1
ATOM 723 O O . ASP A 1 99 ? 6.604 -6.403 -5.099 1.00 90.56 99 ASP A O 1
ATOM 727 N N . LEU A 1 100 ? 7.703 -7.810 -6.459 1.00 90.06 100 LEU A N 1
ATOM 728 C CA . LEU A 1 100 ? 6.480 -8.454 -6.953 1.00 90.06 100 LEU A CA 1
ATOM 729 C C . LEU A 1 100 ? 5.703 -9.127 -5.824 1.00 90.06 100 LEU A C 1
ATOM 731 O O . LEU A 1 100 ? 4.478 -9.011 -5.757 1.00 90.06 100 LEU A O 1
ATOM 735 N N . TYR A 1 101 ? 6.417 -9.819 -4.937 1.00 90.88 101 TYR A N 1
ATOM 736 C CA . TYR A 1 101 ? 5.814 -10.462 -3.779 1.00 90.88 101 TYR A CA 1
ATOM 737 C C . TYR A 1 101 ? 5.204 -9.429 -2.822 1.00 90.88 101 TYR A C 1
ATOM 739 O O . TYR A 1 101 ? 4.082 -9.621 -2.353 1.00 90.88 101 TYR A O 1
ATOM 747 N N . VAL A 1 102 ? 5.893 -8.314 -2.563 1.00 92.50 102 VAL A N 1
ATOM 748 C CA . VAL A 1 102 ? 5.386 -7.218 -1.726 1.00 92.50 102 VAL A CA 1
ATOM 749 C C . VAL A 1 102 ? 4.127 -6.607 -2.340 1.00 92.50 102 VAL A C 1
ATOM 751 O O . VAL A 1 102 ? 3.125 -6.497 -1.638 1.00 92.50 102 VAL A O 1
ATOM 754 N N . ILE A 1 103 ? 4.119 -6.290 -3.638 1.00 93.44 103 ILE A N 1
ATOM 755 C CA . ILE A 1 103 ? 2.941 -5.747 -4.337 1.00 93.44 103 ILE A CA 1
ATOM 756 C C . ILE A 1 103 ? 1.743 -6.701 -4.205 1.00 93.44 103 ILE A C 1
ATOM 758 O O . ILE A 1 103 ? 0.652 -6.289 -3.798 1.00 93.44 103 ILE A O 1
ATOM 762 N N . GLU A 1 104 ? 1.940 -7.986 -4.519 1.00 93.38 104 GLU A N 1
ATOM 763 C CA . GLU A 1 104 ? 0.878 -8.992 -4.455 1.00 93.38 104 GLU A CA 1
ATOM 764 C C . GLU A 1 104 ? 0.327 -9.136 -3.033 1.00 93.38 104 GLU A C 1
ATOM 766 O O . GLU A 1 104 ? -0.891 -9.117 -2.820 1.00 93.38 104 GLU A O 1
ATOM 771 N N . ARG A 1 105 ? 1.209 -9.271 -2.037 1.00 95.19 105 ARG A N 1
ATOM 772 C CA . ARG A 1 105 ? 0.808 -9.517 -0.648 1.00 95.19 105 ARG A CA 1
ATOM 773 C C . ARG A 1 105 ? 0.215 -8.280 0.005 1.00 95.19 105 ARG A C 1
ATOM 775 O O . ARG A 1 105 ? -0.728 -8.431 0.776 1.00 95.19 105 ARG A O 1
ATOM 782 N N . THR A 1 106 ? 0.673 -7.076 -0.333 1.00 95.69 106 THR A N 1
ATOM 783 C CA . THR A 1 106 ? 0.051 -5.836 0.145 1.00 95.69 106 THR A CA 1
ATOM 784 C C . THR A 1 106 ? -1.397 -5.751 -0.312 1.00 95.69 106 THR A C 1
ATOM 786 O O . THR A 1 106 ? -2.279 -5.535 0.518 1.00 95.69 106 THR A O 1
ATOM 789 N N . ALA A 1 107 ? -1.666 -6.017 -1.593 1.00 96.06 107 ALA A N 1
ATOM 790 C CA . ALA A 1 107 ? -3.022 -5.983 -2.127 1.00 96.06 107 ALA A CA 1
ATOM 791 C C . ALA A 1 107 ? -3.930 -7.095 -1.587 1.00 96.06 107 ALA A C 1
ATOM 793 O O . ALA A 1 107 ? -5.111 -6.861 -1.336 1.00 96.06 107 ALA A O 1
ATOM 794 N N . THR A 1 108 ? -3.405 -8.313 -1.441 1.00 95.94 108 THR A N 1
ATOM 795 C CA . THR A 1 108 ? -4.233 -9.502 -1.169 1.00 95.94 108 THR A CA 1
ATOM 796 C C . THR A 1 108 ? -4.315 -9.883 0.306 1.00 95.94 108 THR A C 1
ATOM 798 O O . THR A 1 108 ? -5.282 -10.530 0.711 1.00 95.94 108 THR A O 1
ATOM 801 N N . ASP A 1 109 ? -3.340 -9.478 1.122 1.00 95.75 109 ASP A N 1
ATOM 802 C CA . ASP A 1 109 ? -3.213 -9.913 2.513 1.00 95.75 109 ASP A CA 1
ATOM 803 C C . ASP A 1 109 ? -2.972 -8.743 3.474 1.00 95.75 109 ASP A C 1
ATOM 805 O O . ASP A 1 109 ? -3.819 -8.473 4.327 1.00 95.75 109 ASP A O 1
ATOM 809 N N . TYR A 1 110 ? -1.874 -7.995 3.331 1.00 96.31 110 TYR A N 1
ATOM 810 C CA . TYR A 1 110 ? -1.422 -7.055 4.364 1.00 96.31 110 TYR A CA 1
ATOM 811 C C . TYR A 1 110 ? -2.362 -5.863 4.542 1.00 96.31 110 TYR A C 1
ATOM 813 O O . TYR A 1 110 ? -2.815 -5.618 5.662 1.00 96.31 110 TYR A O 1
ATOM 821 N N . LEU A 1 111 ? -2.718 -5.151 3.467 1.00 97.62 111 LEU A N 1
ATOM 822 C CA . LEU A 1 111 ? -3.638 -4.019 3.575 1.00 97.62 111 LEU A CA 1
ATOM 823 C C . LEU A 1 111 ? -5.036 -4.484 4.024 1.00 97.62 111 LEU A C 1
ATOM 825 O O . LEU A 1 111 ? -5.543 -3.956 5.020 1.00 97.62 111 LEU A O 1
ATOM 829 N N . PRO A 1 112 ? -5.661 -5.503 3.393 1.00 97.00 112 PRO A N 1
ATOM 830 C CA . PRO A 1 112 ? -6.992 -5.925 3.806 1.00 97.00 112 PRO A CA 1
ATOM 831 C C . PRO A 1 112 ? -7.041 -6.473 5.239 1.00 97.00 112 PRO A C 1
ATOM 833 O O . PRO A 1 112 ? -8.003 -6.212 5.960 1.00 97.00 112 PRO A O 1
ATOM 836 N N . SER A 1 113 ? -6.038 -7.237 5.684 1.00 96.44 113 SER A N 1
ATOM 837 C CA . SER A 1 113 ? -6.003 -7.768 7.056 1.00 96.44 113 SER A CA 1
ATOM 838 C C . SER A 1 113 ? -5.837 -6.660 8.095 1.00 96.44 113 SER A C 1
ATOM 840 O O . SER A 1 113 ? -6.584 -6.647 9.073 1.00 96.44 113 SER A O 1
ATOM 842 N N . THR A 1 114 ? -4.953 -5.691 7.845 1.00 97.12 114 THR A N 1
ATOM 843 C CA . THR A 1 114 ? -4.731 -4.525 8.715 1.00 97.12 114 THR A CA 1
ATOM 844 C C . THR A 1 114 ? -6.023 -3.732 8.918 1.00 97.12 114 THR A C 1
ATOM 846 O O . THR A 1 114 ? -6.427 -3.441 10.046 1.00 97.12 114 THR A O 1
ATOM 849 N N . LEU A 1 115 ? -6.723 -3.435 7.822 1.00 97.19 115 LEU A N 1
ATOM 850 C CA . LEU A 1 115 ? -7.984 -2.699 7.857 1.00 97.19 115 LEU A CA 1
ATOM 851 C C . LEU A 1 115 ? -9.085 -3.495 8.575 1.00 97.19 115 LEU A C 1
ATOM 853 O O . LEU A 1 115 ? -9.778 -2.946 9.430 1.00 97.19 115 LEU A O 1
ATOM 857 N N . ARG A 1 116 ? -9.227 -4.800 8.296 1.00 96.44 116 ARG A N 1
ATOM 858 C CA . ARG A 1 116 ? -10.202 -5.664 8.991 1.00 96.44 116 ARG A CA 1
ATOM 859 C C . ARG A 1 116 ? -9.930 -5.753 10.490 1.00 96.44 116 ARG A C 1
ATOM 861 O O . ARG A 1 116 ? -10.880 -5.719 11.266 1.00 96.44 116 ARG A O 1
ATOM 868 N N . ALA A 1 117 ? -8.663 -5.840 10.896 1.00 94.38 117 ALA A N 1
ATOM 869 C CA . ALA A 1 117 ? -8.281 -5.893 12.302 1.00 94.38 117 ALA A CA 1
ATOM 870 C C . ALA A 1 117 ? -8.718 -4.629 13.055 1.00 94.38 117 ALA A C 1
ATOM 872 O O . ALA A 1 117 ? -9.268 -4.734 14.149 1.00 94.38 117 ALA A O 1
ATOM 873 N N . TYR A 1 118 ? -8.553 -3.446 12.453 1.00 94.56 118 TYR A N 1
ATOM 874 C CA . TYR A 1 118 ? -9.050 -2.199 13.036 1.00 94.56 118 TYR A CA 1
ATOM 875 C C . TYR A 1 118 ? -10.583 -2.137 13.061 1.00 94.56 118 TYR A C 1
ATOM 877 O O . TYR A 1 118 ? -11.175 -1.817 14.087 1.00 94.56 118 TYR A O 1
ATOM 885 N N . LEU A 1 119 ? -11.234 -2.483 11.948 1.00 94.62 119 LEU A N 1
ATOM 886 C CA . LEU A 1 119 ? -12.692 -2.415 11.804 1.00 94.62 119 LEU A CA 1
ATOM 887 C C . LEU A 1 119 ? -13.454 -3.446 12.656 1.00 94.62 119 LEU A C 1
ATOM 889 O O . LEU A 1 119 ? -14.671 -3.324 12.796 1.00 94.62 119 LEU A O 1
ATOM 893 N N . ALA A 1 120 ? -12.767 -4.458 13.192 1.00 93.62 120 ALA A N 1
ATOM 894 C CA . ALA A 1 120 ? -13.320 -5.427 14.136 1.00 93.62 120 ALA A CA 1
ATOM 895 C C . ALA A 1 120 ? -13.372 -4.900 15.582 1.00 93.62 120 ALA A C 1
ATOM 897 O O . ALA A 1 120 ? -14.013 -5.517 16.434 1.00 93.62 120 ALA A O 1
ATOM 898 N N . LEU A 1 121 ? -12.697 -3.785 15.879 1.00 91.50 121 LEU A N 1
ATOM 899 C CA . LEU A 1 121 ? -12.693 -3.198 17.214 1.00 91.50 121 LEU A CA 1
ATOM 900 C C . LEU A 1 121 ? -14.019 -2.475 17.505 1.00 91.50 121 LEU A C 1
ATOM 902 O O . LEU A 1 121 ? -14.570 -1.825 16.614 1.00 91.50 121 LEU A O 1
ATOM 906 N N . PRO A 1 122 ? -14.518 -2.515 18.755 1.00 89.31 122 PRO A N 1
ATOM 907 C CA . PRO A 1 122 ? -15.631 -1.668 19.171 1.00 89.31 122 PRO A CA 1
ATOM 908 C C . PRO A 1 122 ? -15.285 -0.184 18.996 1.00 89.31 122 PRO A C 1
ATOM 910 O O . PRO A 1 122 ? -14.175 0.233 19.335 1.00 89.31 122 PRO A O 1
ATOM 913 N N . GLU A 1 123 ? -16.242 0.635 18.547 1.00 83.44 123 GLU A N 1
ATOM 914 C CA . GLU A 1 123 ? -16.019 2.070 18.286 1.00 83.44 123 GLU A CA 1
ATOM 915 C C . GLU A 1 123 ? -15.436 2.812 19.500 1.00 83.44 123 GLU A C 1
ATOM 917 O O . GLU A 1 123 ? -14.508 3.610 19.364 1.00 83.44 123 GLU A O 1
ATOM 922 N N . ALA A 1 124 ? -15.899 2.47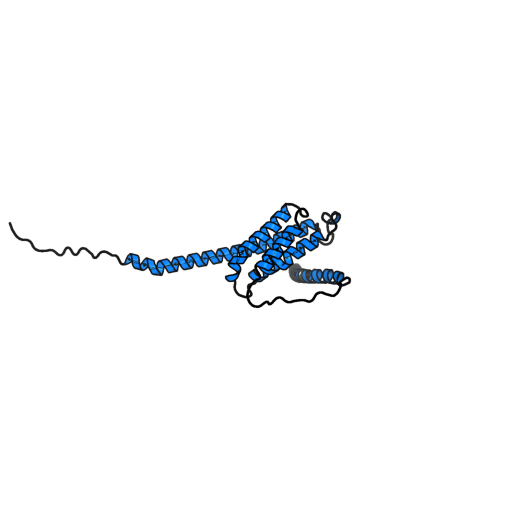8 20.711 1.00 84.31 124 ALA A N 1
ATOM 923 C CA . ALA A 1 124 ? -15.413 3.070 21.959 1.00 84.31 124 ALA A CA 1
ATOM 924 C C . ALA A 1 124 ? -13.911 2.816 22.219 1.00 84.31 124 ALA A C 1
ATOM 926 O O . ALA A 1 124 ? -13.251 3.597 22.906 1.00 84.31 124 ALA A O 1
ATOM 927 N N . SER A 1 125 ? -13.348 1.740 21.666 1.00 85.88 125 SER A N 1
ATOM 928 C CA . SER A 1 125 ? -11.956 1.340 21.889 1.00 85.88 125 SER A CA 1
ATOM 929 C C . SER A 1 125 ? -10.972 1.986 20.910 1.00 85.88 125 SER A C 1
ATOM 931 O O . SER A 1 125 ? -9.780 2.030 21.207 1.00 85.88 125 SER A O 1
ATOM 933 N N . ALA A 1 126 ? -11.431 2.538 19.781 1.00 84.31 126 ALA A N 1
ATOM 934 C CA . ALA A 1 126 ? -10.559 3.072 18.726 1.00 84.31 126 ALA A CA 1
ATOM 935 C C . ALA A 1 126 ? -9.669 4.246 19.184 1.00 84.31 126 ALA A C 1
ATOM 937 O O . ALA A 1 126 ? -8.554 4.415 18.681 1.00 84.31 126 ALA A O 1
ATOM 938 N N . ALA A 1 127 ? -10.151 5.031 20.152 1.00 85.38 127 ALA A N 1
ATOM 939 C CA . ALA A 1 127 ? -9.435 6.154 20.760 1.00 85.38 127 ALA A CA 1
ATOM 940 C C . ALA A 1 127 ? -8.843 5.829 22.145 1.00 85.38 127 ALA A C 1
ATOM 942 O O . ALA A 1 127 ? -8.200 6.682 22.754 1.00 85.38 127 ALA A O 1
ATOM 943 N N . THR A 1 128 ? -9.041 4.610 22.655 1.00 88.25 128 THR A N 1
ATOM 944 C CA . THR A 1 128 ? -8.504 4.210 23.960 1.00 88.25 128 THR A CA 1
ATOM 945 C C . THR A 1 128 ? -7.041 3.803 23.814 1.00 88.25 128 THR A C 1
ATOM 947 O O . THR A 1 128 ? -6.682 3.047 22.912 1.00 88.25 128 THR A O 1
ATOM 950 N N . LEU A 1 129 ? -6.183 4.307 24.702 1.00 91.19 129 LEU A N 1
ATOM 951 C CA . LEU A 1 129 ? -4.775 3.919 24.740 1.00 91.19 129 LEU A CA 1
ATOM 952 C C . LEU A 1 129 ? -4.63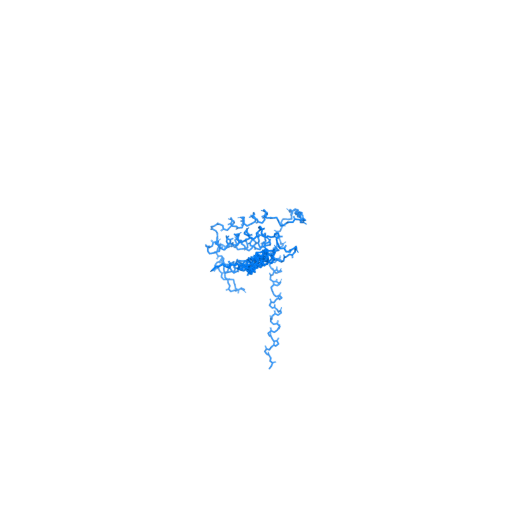9 2.435 25.084 1.00 91.19 129 LEU A C 1
ATOM 954 O O . LEU A 1 129 ? -5.189 1.969 26.080 1.00 91.19 129 LEU A O 1
ATOM 958 N N . LEU A 1 130 ? -3.857 1.712 24.285 1.00 88.81 130 LEU A N 1
ATOM 959 C CA . LEU A 1 130 ? -3.457 0.344 24.584 1.00 88.81 130 LEU A CA 1
ATOM 960 C C . LEU A 1 130 ? -2.269 0.382 25.556 1.00 88.81 130 LEU A C 1
ATOM 962 O O . LEU A 1 130 ? -1.190 0.828 25.152 1.00 88.81 130 LEU A O 1
ATOM 966 N N . PRO A 1 131 ? -2.405 -0.107 26.804 1.00 86.00 131 PRO A N 1
ATOM 967 C CA . PRO A 1 131 ? -1.344 -0.001 27.808 1.00 86.00 131 PRO A CA 1
ATOM 968 C C . PRO A 1 131 ? -0.028 -0.664 27.383 1.00 86.00 131 PRO A C 1
ATOM 970 O O . PRO A 1 131 ? 1.042 -0.184 27.735 1.00 86.00 131 PRO A O 1
ATOM 973 N N . GLN A 1 132 ? -0.102 -1.738 26.590 1.00 89.19 132 GLN A N 1
ATOM 974 C CA . GLN A 1 132 ? 1.071 -2.483 26.121 1.00 89.19 132 GLN A CA 1
ATOM 975 C C . GLN A 1 132 ? 1.928 -1.754 25.072 1.00 89.19 132 GLN A C 1
ATOM 977 O O . GLN A 1 132 ? 3.115 -2.041 24.970 1.00 89.19 132 GLN A O 1
ATOM 982 N N . VAL A 1 133 ? 1.344 -0.844 24.279 1.00 88.62 133 VAL A N 1
ATOM 983 C CA . VAL A 1 133 ? 2.046 -0.161 23.169 1.00 88.62 133 VAL A CA 1
ATOM 984 C C . VAL A 1 133 ? 2.099 1.357 23.370 1.00 88.62 133 VAL A C 1
ATOM 986 O O . VAL A 1 133 ? 2.853 2.046 22.692 1.00 88.62 133 VAL A O 1
ATOM 989 N N . GLY A 1 134 ? 1.309 1.906 24.298 1.00 92.81 134 GLY A N 1
ATOM 990 C CA . GLY A 1 134 ? 1.233 3.350 24.535 1.00 92.81 134 GLY A CA 1
ATOM 991 C C . GLY A 1 134 ? 0.607 4.131 23.375 1.00 92.81 134 GLY A C 1
ATOM 992 O O . GLY A 1 134 ? 0.790 5.341 23.285 1.00 92.81 134 GLY A O 1
ATOM 993 N N . LYS A 1 135 ? -0.118 3.447 22.483 1.00 92.75 135 LYS A N 1
ATOM 994 C CA . LYS A 1 135 ? -0.771 4.017 21.298 1.00 92.75 135 LYS A CA 1
ATOM 995 C C . LYS A 1 135 ? -2.236 3.615 21.249 1.00 92.75 135 LYS A C 1
ATOM 997 O O . LYS A 1 135 ? -2.619 2.571 21.779 1.00 92.75 135 LYS A O 1
ATOM 1002 N N . THR A 1 136 ? -3.062 4.433 20.611 1.00 94.88 136 THR A N 1
ATOM 1003 C CA . THR A 1 136 ? -4.442 4.057 20.294 1.00 94.88 136 THR A CA 1
ATOM 1004 C C . THR A 1 136 ? -4.466 3.122 19.079 1.00 94.88 136 THR A C 1
ATOM 1006 O O . THR A 1 136 ? -3.565 3.187 18.235 1.00 94.88 136 THR A O 1
ATOM 1009 N N . PRO A 1 137 ? -5.496 2.273 18.920 1.00 94.12 137 PRO A N 1
ATOM 1010 C CA . PRO A 1 137 ? -5.658 1.477 17.706 1.00 94.12 137 PRO A CA 1
ATOM 1011 C C . PRO A 1 137 ? -5.664 2.315 16.425 1.00 94.12 137 PRO A C 1
ATOM 1013 O O . PRO A 1 137 ? -5.132 1.883 15.407 1.00 94.12 137 PRO A O 1
ATOM 1016 N N . LEU A 1 138 ? -6.214 3.533 16.477 1.00 94.25 138 LEU A N 1
ATOM 1017 C CA . LEU A 1 138 ? -6.194 4.453 15.340 1.00 94.25 138 LEU A CA 1
ATOM 1018 C C . LEU A 1 138 ? -4.770 4.908 14.979 1.00 94.25 138 LEU A C 1
ATOM 1020 O O . LEU A 1 138 ? -4.435 4.994 13.800 1.00 94.25 138 LEU A O 1
ATOM 1024 N N . GLN A 1 139 ? -3.925 5.186 15.976 1.00 95.12 139 GLN A N 1
ATOM 1025 C CA . GLN A 1 139 ? -2.515 5.512 15.741 1.00 95.12 139 GLN A CA 1
ATOM 1026 C C . GLN A 1 139 ? -1.770 4.327 15.120 1.00 95.12 139 GLN A C 1
ATOM 1028 O O . GLN A 1 139 ?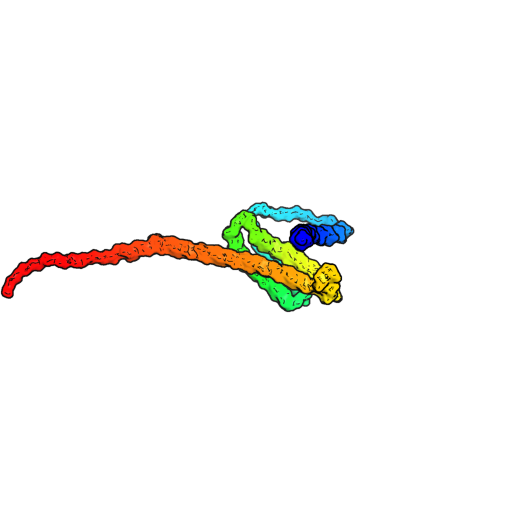 -1.037 4.516 14.155 1.00 95.12 139 GLN A O 1
ATOM 1033 N N . LEU A 1 140 ? -2.014 3.108 15.612 1.00 95.81 140 LEU A N 1
ATOM 1034 C CA . LEU A 1 140 ? -1.421 1.899 15.038 1.00 95.81 140 LEU A CA 1
ATOM 1035 C C . LEU A 1 140 ? -1.877 1.652 13.601 1.00 95.81 140 LEU A C 1
ATOM 1037 O O . LEU A 1 140 ? -1.061 1.277 12.764 1.00 95.81 140 LEU A O 1
ATOM 1041 N N . LEU A 1 141 ? -3.161 1.852 13.292 1.00 96.25 141 LEU A N 1
ATOM 1042 C CA . LEU A 1 141 ? -3.654 1.734 11.919 1.00 96.25 141 LEU A CA 1
ATOM 1043 C C . LEU A 1 141 ? -2.926 2.717 10.999 1.00 96.25 141 LEU A C 1
ATOM 1045 O O . LEU A 1 141 ? -2.448 2.318 9.942 1.00 96.25 141 LEU A O 1
ATOM 1049 N N . ARG A 1 142 ? -2.820 3.984 11.415 1.00 96.69 142 ARG A N 1
ATOM 1050 C CA . ARG A 1 142 ? -2.137 5.020 10.634 1.00 96.69 142 ARG A CA 1
ATOM 1051 C C . ARG A 1 142 ? -0.690 4.637 10.331 1.00 96.69 142 ARG A C 1
ATOM 1053 O O . ARG A 1 142 ? -0.273 4.750 9.188 1.00 96.69 142 ARG A O 1
ATOM 1060 N N . GLU A 1 143 ? 0.050 4.166 11.329 1.00 96.69 143 GLU A N 1
ATOM 1061 C CA . GLU A 1 143 ? 1.450 3.754 11.162 1.00 96.69 143 GLU A CA 1
ATOM 1062 C C . GLU A 1 143 ? 1.604 2.548 10.233 1.00 96.69 143 GLU A C 1
ATOM 1064 O O . GLU A 1 143 ? 2.506 2.527 9.405 1.00 96.69 143 GLU A O 1
ATOM 1069 N N . GLN A 1 144 ? 0.714 1.560 10.335 1.00 97.31 144 GLN A N 1
ATOM 1070 C CA . GLN A 1 144 ? 0.763 0.377 9.473 1.00 97.31 144 GLN A CA 1
ATOM 1071 C C . GLN A 1 144 ? 0.422 0.715 8.022 1.00 97.31 144 GLN A C 1
ATOM 1073 O O . GLN A 1 144 ? 1.092 0.235 7.116 1.00 97.31 144 GLN A O 1
ATOM 1078 N N . VAL A 1 145 ? -0.592 1.555 7.792 1.00 97.62 145 VAL A N 1
ATOM 1079 C CA . VAL A 1 145 ? -0.933 2.019 6.440 1.00 97.62 145 VAL A CA 1
ATOM 1080 C C . VAL A 1 145 ? 0.205 2.861 5.863 1.00 97.62 145 VAL A C 1
ATOM 1082 O O . VAL A 1 145 ? 0.578 2.627 4.723 1.00 97.62 145 VAL A O 1
ATOM 1085 N N . GLN A 1 146 ? 0.808 3.757 6.655 1.00 96.81 146 GLN A N 1
ATOM 1086 C CA . GLN A 1 146 ? 1.980 4.533 6.230 1.00 96.81 146 GLN A CA 1
ATOM 1087 C C . GLN A 1 146 ? 3.152 3.632 5.835 1.00 96.81 146 GLN A C 1
ATOM 1089 O O . GLN A 1 146 ? 3.764 3.847 4.804 1.00 96.81 146 GLN A O 1
ATOM 1094 N N . LEU A 1 147 ? 3.445 2.596 6.622 1.00 96.88 147 LEU A N 1
ATOM 1095 C CA . LEU A 1 147 ? 4.533 1.674 6.303 1.00 96.88 147 LEU A CA 1
ATOM 1096 C C . LEU A 1 147 ? 4.309 0.952 4.965 1.00 96.88 147 LEU A C 1
ATOM 1098 O O . LEU A 1 147 ? 5.265 0.692 4.241 1.00 96.88 147 LEU A O 1
ATOM 1102 N N . LEU A 1 148 ? 3.063 0.587 4.651 1.00 97.00 148 LEU A N 1
ATOM 1103 C CA . LEU A 1 148 ? 2.736 -0.043 3.369 1.00 97.00 148 LEU A CA 1
ATOM 1104 C C . LEU A 1 148 ? 2.911 0.935 2.200 1.00 97.00 148 LEU A C 1
ATOM 1106 O O . LEU A 1 148 ? 3.447 0.535 1.173 1.00 97.00 148 LEU A O 1
ATOM 1110 N N . ASP A 1 149 ? 2.480 2.182 2.390 1.00 96.12 149 ASP A N 1
ATOM 1111 C CA . ASP A 1 149 ? 2.637 3.312 1.462 1.00 96.12 149 ASP A CA 1
ATOM 1112 C C . ASP A 1 149 ? 4.125 3.554 1.147 1.00 96.12 149 ASP A C 1
ATOM 1114 O O . ASP A 1 149 ? 4.558 3.401 0.009 1.00 96.12 149 ASP A O 1
ATOM 1118 N N . ASP A 1 150 ? 4.947 3.752 2.184 1.00 96.88 150 ASP A N 1
ATOM 1119 C CA . ASP A 1 150 ? 6.387 4.019 2.059 1.00 96.88 150 ASP A CA 1
ATOM 1120 C C . ASP A 1 150 ? 7.112 2.915 1.264 1.00 96.88 150 ASP A C 1
ATOM 1122 O O . ASP A 1 150 ? 7.984 3.181 0.436 1.00 96.88 150 ASP A O 1
ATOM 1126 N N . ARG A 1 151 ? 6.742 1.647 1.486 1.00 95.81 151 ARG A N 1
ATOM 1127 C CA . ARG A 1 151 ? 7.346 0.515 0.764 1.00 95.81 151 ARG A CA 1
ATOM 1128 C C . ARG A 1 151 ? 6.926 0.455 -0.702 1.00 95.81 151 ARG A C 1
ATOM 1130 O O . ARG A 1 151 ? 7.707 -0.021 -1.522 1.00 95.81 151 ARG A O 1
ATOM 1137 N N . LEU A 1 152 ? 5.721 0.898 -1.048 1.00 95.06 152 LEU A N 1
ATOM 1138 C CA . LEU A 1 152 ? 5.275 0.974 -2.442 1.00 95.06 152 LEU A CA 1
ATOM 1139 C C . LEU A 1 152 ? 5.919 2.149 -3.177 1.00 95.06 152 LEU A C 1
ATOM 1141 O O . LEU A 1 152 ? 6.269 2.003 -4.352 1.00 95.06 152 LEU A O 1
ATOM 1145 N N . ASP A 1 153 ? 6.148 3.260 -2.484 1.00 95.31 153 ASP A N 1
ATOM 1146 C CA . ASP A 1 153 ? 6.910 4.396 -2.996 1.00 95.31 153 ASP A CA 1
ATOM 1147 C C . ASP A 1 153 ? 8.350 3.996 -3.344 1.00 95.31 153 ASP A C 1
ATOM 1149 O O . ASP A 1 153 ? 8.824 4.285 -4.446 1.00 95.31 153 ASP A O 1
ATOM 1153 N N . GLU A 1 154 ? 9.028 3.252 -2.464 1.00 94.81 154 GLU A N 1
ATOM 1154 C CA . GLU A 1 154 ? 10.375 2.723 -2.727 1.00 94.81 154 GLU A CA 1
ATOM 1155 C C . GLU A 1 154 ? 10.416 1.841 -3.985 1.00 94.81 154 GLU A C 1
ATOM 1157 O O . GLU A 1 154 ? 11.297 1.999 -4.835 1.00 94.81 154 GLU A O 1
ATOM 1162 N N . ILE A 1 155 ? 9.440 0.940 -4.141 1.00 93.44 155 ILE A N 1
ATOM 1163 C CA . ILE A 1 155 ? 9.330 0.077 -5.326 1.00 93.44 155 ILE A CA 1
ATOM 1164 C C . ILE A 1 155 ? 9.060 0.918 -6.578 1.00 93.44 155 ILE A C 1
ATOM 1166 O O . ILE A 1 155 ? 9.662 0.696 -7.630 1.00 93.44 155 ILE A O 1
ATOM 1170 N N . THR A 1 156 ? 8.170 1.904 -6.478 1.00 92.44 156 THR A N 1
ATOM 1171 C CA . THR A 1 156 ? 7.836 2.801 -7.588 1.00 92.44 156 THR A CA 1
ATOM 1172 C C . THR A 1 156 ? 9.055 3.589 -8.051 1.00 92.44 156 THR A C 1
ATOM 1174 O O . THR A 1 156 ? 9.280 3.719 -9.257 1.00 92.44 156 THR A O 1
ATOM 1177 N N . GLU A 1 157 ? 9.868 4.079 -7.121 1.00 92.56 157 GLU A N 1
ATOM 1178 C CA . GLU A 1 157 ? 11.086 4.813 -7.443 1.00 92.56 157 GLU A CA 1
ATOM 1179 C C . GLU A 1 157 ? 12.167 3.913 -8.056 1.00 92.56 157 GLU A C 1
ATOM 1181 O O . GLU A 1 157 ? 12.817 4.302 -9.032 1.00 92.56 157 GLU A O 1
ATOM 1186 N N . ALA A 1 158 ? 12.308 2.677 -7.567 1.00 90.44 158 ALA A N 1
ATOM 1187 C CA . ALA A 1 158 ? 13.209 1.691 -8.160 1.00 90.44 158 ALA A CA 1
ATOM 1188 C C . ALA A 1 158 ? 12.841 1.393 -9.625 1.00 90.44 158 ALA A C 1
ATOM 1190 O O . ALA A 1 158 ? 13.710 1.397 -10.500 1.00 90.44 158 ALA A O 1
ATOM 1191 N N . VAL A 1 159 ? 11.547 1.222 -9.915 1.00 89.19 159 VAL A N 1
ATOM 1192 C CA . VAL A 1 159 ? 11.047 1.012 -11.282 1.00 89.19 159 VAL A CA 1
ATOM 1193 C C . VAL A 1 159 ? 11.299 2.232 -12.168 1.00 89.19 159 VAL A C 1
ATOM 1195 O O . VAL A 1 159 ? 11.775 2.086 -13.292 1.00 89.19 159 VAL A O 1
ATOM 1198 N N . ARG A 1 160 ? 11.030 3.448 -11.674 1.00 89.50 160 ARG A N 1
ATOM 1199 C CA . ARG A 1 160 ? 11.300 4.688 -12.426 1.00 89.50 160 ARG A CA 1
ATOM 1200 C C . ARG A 1 160 ? 12.779 4.843 -12.764 1.00 89.50 160 ARG A C 1
ATOM 1202 O O . ARG A 1 160 ? 13.109 5.241 -13.880 1.00 89.50 160 ARG A O 1
ATOM 1209 N N . THR A 1 161 ? 13.654 4.512 -11.818 1.00 89.94 161 THR A N 1
ATOM 1210 C CA . THR A 1 161 ? 15.107 4.545 -12.018 1.00 89.94 161 THR A CA 1
ATOM 1211 C C . THR A 1 161 ? 15.524 3.554 -13.105 1.00 89.94 161 THR A C 1
ATOM 1213 O O . THR A 1 161 ? 16.241 3.924 -14.033 1.00 89.94 161 THR A O 1
ATOM 1216 N N . GLN A 1 162 ? 15.004 2.324 -13.058 1.00 88.00 162 GLN A N 1
ATOM 1217 C CA . GLN A 1 162 ? 15.271 1.305 -14.074 1.00 88.00 162 GLN A CA 1
ATOM 1218 C C . GLN A 1 162 ? 14.807 1.738 -15.477 1.00 88.00 162 GLN A C 1
ATOM 1220 O O . GLN A 1 162 ? 15.549 1.579 -16.450 1.00 88.00 162 GLN A O 1
ATOM 1225 N N . ASP A 1 163 ? 13.605 2.310 -15.590 1.00 86.69 163 ASP A N 1
ATOM 1226 C CA . ASP A 1 163 ? 13.066 2.812 -16.860 1.00 86.69 163 ASP A CA 1
ATOM 1227 C C . ASP A 1 163 ? 13.946 3.941 -17.434 1.00 86.69 163 ASP A C 1
ATOM 1229 O O . ASP A 1 163 ? 14.219 3.984 -18.640 1.00 86.69 163 ASP A O 1
ATOM 1233 N N . ALA A 1 164 ? 14.425 4.847 -16.574 1.00 90.50 164 ALA A N 1
ATOM 1234 C CA . ALA A 1 164 ? 15.320 5.932 -16.966 1.00 90.50 164 ALA A CA 1
ATOM 1235 C C . ALA A 1 164 ? 16.673 5.406 -17.471 1.00 90.50 164 ALA A C 1
ATOM 1237 O O . ALA A 1 164 ? 17.143 5.834 -18.530 1.00 90.50 164 ALA A O 1
ATOM 1238 N N . ASP A 1 165 ? 17.268 4.439 -16.771 1.00 90.81 165 ASP A N 1
ATOM 1239 C CA . ASP A 1 165 ? 18.523 3.802 -17.179 1.00 90.81 165 ASP A CA 1
ATOM 1240 C C . ASP A 1 165 ? 18.389 3.112 -18.542 1.00 90.81 165 ASP A C 1
ATOM 1242 O O . ASP A 1 165 ? 19.253 3.255 -19.416 1.00 90.81 165 ASP A O 1
ATOM 1246 N N . GLN A 1 166 ? 17.271 2.414 -18.766 1.00 89.38 166 GLN A N 1
ATOM 1247 C CA . GLN A 1 166 ? 16.981 1.774 -20.045 1.00 89.38 166 GLN A CA 1
ATOM 1248 C C . GLN A 1 166 ? 16.843 2.802 -21.179 1.00 89.38 166 GLN A C 1
ATOM 1250 O O . GLN A 1 166 ? 17.353 2.579 -22.284 1.00 89.38 166 GLN A O 1
ATOM 1255 N N . LEU A 1 167 ? 16.191 3.938 -20.922 1.00 92.06 167 LEU A N 1
ATOM 1256 C CA . LEU A 1 167 ? 16.052 5.016 -21.900 1.00 92.06 167 LEU A CA 1
ATOM 1257 C C . LEU A 1 167 ? 17.411 5.632 -22.265 1.00 92.06 167 LEU A C 1
ATOM 1259 O O . LEU A 1 167 ? 17.692 5.835 -23.448 1.00 92.06 167 LEU A O 1
ATOM 1263 N N . ILE A 1 168 ? 18.268 5.880 -21.271 1.00 95.25 168 ILE A N 1
ATOM 1264 C CA . ILE A 1 168 ? 19.626 6.406 -21.476 1.00 95.25 168 ILE A CA 1
ATOM 1265 C C . ILE A 1 168 ? 20.460 5.427 -22.310 1.00 95.25 168 ILE A C 1
ATOM 1267 O O . ILE A 1 168 ? 21.128 5.838 -23.262 1.00 95.25 168 ILE A O 1
ATOM 1271 N N . ALA A 1 169 ? 20.410 4.132 -21.986 1.00 93.50 169 ALA A N 1
ATOM 1272 C CA . ALA A 1 169 ? 21.128 3.099 -22.728 1.00 93.50 169 ALA A CA 1
ATOM 1273 C C . ALA A 1 169 ? 20.678 3.030 -24.196 1.00 93.50 169 ALA A C 1
ATOM 1275 O O . ALA A 1 169 ? 21.514 2.974 -25.100 1.00 93.50 169 ALA A O 1
ATOM 1276 N N . ASN A 1 170 ? 19.366 3.100 -24.443 1.00 92.38 170 ASN A N 1
ATOM 1277 C CA . ASN A 1 170 ? 18.821 3.133 -25.796 1.00 92.38 170 ASN A CA 1
ATOM 1278 C C . ASN A 1 170 ? 19.284 4.384 -26.566 1.00 92.38 170 ASN A C 1
ATOM 1280 O O . ASN A 1 170 ? 19.688 4.274 -27.720 1.00 92.38 170 ASN A O 1
ATOM 1284 N N . GLY A 1 171 ? 19.297 5.557 -25.923 1.00 92.88 171 GLY A N 1
ATOM 1285 C CA . GLY A 1 171 ? 19.800 6.798 -26.522 1.00 92.88 171 GLY A CA 1
ATOM 1286 C C . GLY A 1 171 ? 21.246 6.675 -27.012 1.00 92.88 171 GLY A C 1
ATOM 1287 O O . GLY A 1 171 ? 21.522 6.941 -28.181 1.00 92.88 171 GLY A O 1
ATOM 1288 N N . ARG A 1 172 ? 22.143 6.161 -26.160 1.00 93.50 172 ARG A N 1
ATOM 1289 C CA . ARG A 1 172 ? 23.556 5.923 -26.516 1.00 93.50 172 ARG A CA 1
ATOM 1290 C C . ARG A 1 172 ? 23.703 4.963 -27.694 1.00 93.50 172 ARG A C 1
ATOM 1292 O O . ARG A 1 172 ? 24.454 5.234 -28.624 1.00 93.50 172 ARG A O 1
ATOM 1299 N N . PHE A 1 173 ? 22.941 3.869 -27.694 1.00 93.38 173 PHE A N 1
ATOM 1300 C CA . PHE A 1 173 ? 22.953 2.913 -28.800 1.00 93.38 173 PHE A CA 1
ATOM 1301 C C . PHE A 1 173 ? 22.518 3.552 -30.130 1.00 93.38 173 PHE A C 1
ATOM 1303 O O . PHE A 1 173 ? 23.118 3.293 -31.177 1.00 93.38 173 PHE A O 1
ATOM 1310 N N . LEU A 1 174 ? 21.485 4.399 -30.110 1.00 93.81 174 LEU A N 1
ATOM 1311 C CA . LEU A 1 174 ? 21.026 5.105 -31.307 1.00 93.81 174 LEU A CA 1
ATOM 1312 C C . LEU A 1 174 ? 22.081 6.097 -31.818 1.00 93.81 174 LEU A C 1
ATOM 1314 O O . LEU A 1 174 ? 22.324 6.153 -33.027 1.00 93.81 174 LEU A O 1
ATOM 1318 N N . GLU A 1 175 ? 22.740 6.832 -30.922 1.00 91.75 175 GLU A N 1
ATOM 1319 C CA . GLU A 1 175 ? 23.842 7.739 -31.264 1.00 91.75 175 GLU A CA 1
ATOM 1320 C C . GLU A 1 175 ? 25.011 6.993 -31.917 1.00 91.75 175 GLU A C 1
ATOM 1322 O O . GLU A 1 175 ? 25.460 7.387 -32.991 1.00 91.75 175 GLU A O 1
ATOM 1327 N N . GLU A 1 176 ? 25.449 5.867 -31.352 1.00 90.31 176 GLU A N 1
ATOM 1328 C CA . GLU A 1 176 ? 26.516 5.040 -31.932 1.00 90.31 176 GLU A CA 1
ATOM 1329 C C . GLU A 1 176 ? 26.129 4.476 -33.310 1.00 90.31 176 GLU A C 1
ATOM 1331 O O . GLU A 1 176 ? 26.937 4.412 -34.242 1.00 90.31 176 GLU A O 1
ATOM 1336 N N . ARG A 1 177 ? 24.870 4.053 -33.473 1.00 86.62 177 ARG A N 1
ATOM 1337 C CA . ARG A 1 177 ? 24.410 3.379 -34.694 1.00 86.62 177 ARG A CA 1
ATOM 1338 C C . ARG A 1 177 ? 24.158 4.337 -35.858 1.00 86.62 177 ARG A C 1
ATOM 1340 O O . ARG A 1 177 ? 24.367 3.953 -37.021 1.00 86.62 177 ARG A O 1
ATOM 1347 N N . PHE A 1 178 ? 23.666 5.538 -35.562 1.00 88.69 178 PHE A N 1
ATOM 1348 C CA . PHE A 1 178 ? 23.183 6.496 -36.557 1.00 88.69 178 PHE A CA 1
ATOM 1349 C C . PHE A 1 178 ? 23.978 7.809 -36.584 1.00 88.69 178 PHE A C 1
ATOM 1351 O O . PHE A 1 178 ? 24.079 8.412 -37.651 1.00 88.69 178 PHE A O 1
ATOM 1358 N N . GLY A 1 179 ? 24.616 8.212 -35.483 1.00 73.38 179 GLY A N 1
ATOM 1359 C CA . GLY A 1 179 ? 25.445 9.420 -35.397 1.00 73.38 179 GLY A CA 1
ATOM 1360 C C . GLY A 1 179 ? 26.703 9.354 -36.268 1.00 73.38 179 GLY A C 1
ATOM 1361 O O . GLY A 1 179 ? 26.987 10.298 -37.006 1.00 73.38 179 GLY A O 1
ATOM 1362 N N . GLN A 1 180 ? 27.398 8.210 -36.314 1.00 63.97 180 GLN A N 1
ATOM 1363 C CA . GLN A 1 180 ? 28.566 8.027 -37.194 1.00 63.97 180 GLN A CA 1
ATOM 1364 C C . GLN A 1 180 ? 28.237 8.108 -38.697 1.00 63.97 180 GLN A C 1
ATOM 1366 O O . GLN A 1 180 ? 29.118 8.422 -39.495 1.00 63.97 180 GLN A O 1
ATOM 1371 N N . ARG A 1 181 ? 26.988 7.850 -39.117 1.00 58.25 181 ARG A N 1
ATOM 1372 C CA . ARG A 1 181 ? 26.603 7.937 -40.540 1.00 58.25 181 ARG A CA 1
ATOM 1373 C C . ARG A 1 181 ? 26.399 9.369 -41.028 1.00 58.25 181 ARG A C 1
ATOM 1375 O O . ARG A 1 181 ? 26.561 9.612 -42.219 1.00 58.25 181 ARG A O 1
ATOM 1382 N N . ALA A 1 182 ? 26.081 10.305 -40.137 1.00 57.84 182 ALA A N 1
ATOM 1383 C CA . ALA A 1 182 ? 25.911 11.713 -40.491 1.00 57.84 182 ALA A CA 1
ATOM 1384 C C . ALA A 1 182 ? 27.254 12.458 -40.641 1.00 57.84 182 ALA A C 1
ATOM 1386 O O . ALA A 1 182 ? 27.332 13.424 -41.393 1.00 57.84 182 ALA A O 1
ATOM 1387 N N . GLY A 1 183 ? 28.324 11.987 -39.985 1.00 57.25 183 GLY A N 1
ATOM 1388 C CA . GLY A 1 183 ? 29.664 12.592 -40.058 1.00 57.25 183 GLY A CA 1
ATOM 1389 C C . GLY A 1 183 ? 30.487 12.235 -41.306 1.00 57.25 183 GLY A C 1
ATOM 1390 O O . GLY A 1 183 ? 31.567 12.784 -41.493 1.00 57.25 183 GLY A O 1
ATOM 1391 N N . GLY A 1 184 ? 30.001 11.322 -42.156 1.00 53.56 184 GLY A N 1
ATOM 1392 C CA . GLY A 1 184 ? 30.693 10.867 -43.372 1.00 53.56 184 GLY A CA 1
ATOM 1393 C C . GLY A 1 184 ? 30.444 11.718 -44.623 1.00 53.56 184 GLY A C 1
ATOM 1394 O O . GLY A 1 184 ? 31.071 11.475 -45.649 1.00 53.56 184 GLY A O 1
ATOM 1395 N N . LEU A 1 185 ? 29.560 12.718 -44.558 1.00 57.03 185 LEU A N 1
ATOM 1396 C CA . LEU A 1 185 ? 29.349 13.694 -45.635 1.00 57.03 185 LEU A CA 1
ATOM 1397 C C . LEU A 1 185 ? 30.329 14.871 -45.502 1.00 57.03 185 LEU A C 1
ATOM 1399 O O . LEU A 1 185 ? 29.934 16.035 -45.536 1.00 57.03 185 LEU A O 1
ATOM 1403 N N . ALA A 1 186 ? 31.618 14.572 -45.330 1.00 61.38 186 ALA A N 1
ATOM 1404 C CA . ALA A 1 186 ? 32.656 15.558 -45.587 1.00 61.38 186 ALA A CA 1
ATOM 1405 C C . ALA A 1 186 ? 32.698 15.766 -47.106 1.00 61.38 186 ALA A C 1
ATOM 1407 O O . ALA A 1 186 ? 33.106 14.871 -47.847 1.00 61.38 186 ALA A O 1
ATOM 1408 N N . LEU A 1 187 ? 32.195 16.915 -47.565 1.00 63.44 187 LEU A N 1
ATOM 1409 C CA . LEU A 1 187 ? 32.343 17.339 -48.955 1.00 63.44 187 LEU A CA 1
ATOM 1410 C C . LEU A 1 187 ? 33.839 17.263 -49.312 1.00 63.44 187 LEU A C 1
ATOM 1412 O O . LEU A 1 187 ? 34.659 17.721 -48.508 1.00 63.44 187 LEU A O 1
ATOM 1416 N N . PRO A 1 188 ? 34.205 16.644 -50.450 1.00 59.34 188 PRO A N 1
ATOM 1417 C CA . PRO A 1 188 ? 35.600 16.536 -50.855 1.00 59.34 188 PRO A CA 1
ATOM 1418 C C . PRO A 1 188 ? 36.229 17.935 -50.892 1.00 59.34 188 PRO A C 1
ATOM 1420 O O . PRO A 1 188 ? 35.525 18.898 -51.213 1.00 59.34 188 PRO A O 1
ATOM 1423 N N . PRO A 1 189 ? 37.521 18.082 -50.543 1.00 62.56 189 PRO A N 1
ATOM 1424 C CA . PRO A 1 189 ? 38.198 19.349 -50.749 1.00 62.56 189 PRO A CA 1
ATOM 1425 C C . PRO A 1 189 ? 38.055 19.695 -52.230 1.00 62.56 189 PRO A C 1
ATOM 1427 O O . PRO A 1 189 ? 38.339 18.862 -53.088 1.00 62.56 189 PRO A O 1
ATOM 1430 N N . GLU A 1 190 ? 37.550 20.891 -52.515 1.00 55.78 190 GLU A N 1
ATOM 1431 C CA . GLU A 1 190 ? 37.581 21.481 -53.848 1.00 55.78 190 GLU A CA 1
ATOM 1432 C C . GLU A 1 190 ? 39.052 21.522 -54.282 1.00 55.78 190 GLU A C 1
ATOM 1434 O O . GLU A 1 190 ? 39.805 22.433 -53.933 1.00 55.78 190 GLU A O 1
ATOM 1439 N N . GLU A 1 191 ? 39.489 20.479 -54.984 1.00 57.31 191 GLU A N 1
ATOM 1440 C CA . GLU A 1 191 ? 40.738 20.457 -55.723 1.00 57.31 191 GLU A CA 1
ATOM 1441 C C . GLU A 1 191 ? 40.574 21.439 -56.882 1.00 57.31 191 GLU A C 1
ATOM 1443 O O . GLU A 1 191 ? 40.254 21.077 -58.011 1.00 57.31 191 GLU A O 1
ATOM 1448 N N . SER A 1 192 ? 40.779 22.726 -56.605 1.00 55.59 192 SER A N 1
ATOM 1449 C CA . SER A 1 192 ? 41.072 23.703 -57.643 1.00 55.59 192 SER A CA 1
ATOM 1450 C C . SER A 1 192 ? 42.519 23.487 -58.098 1.00 55.59 192 SER A C 1
ATOM 1452 O O . SER A 1 192 ? 43.411 24.285 -57.799 1.00 55.59 192 SER A O 1
ATOM 1454 N N . GLU A 1 193 ? 42.762 22.362 -58.776 1.00 53.62 193 GLU A N 1
ATOM 1455 C CA . GLU A 1 193 ? 43.937 22.176 -59.617 1.00 53.62 193 GLU A CA 1
ATOM 1456 C C . GLU A 1 193 ? 43.892 23.211 -60.742 1.00 53.62 193 GLU A C 1
ATOM 1458 O O . GLU A 1 193 ? 42.897 23.390 -61.449 1.00 53.62 193 GLU A O 1
ATOM 1463 N N . GLY A 1 194 ? 45.000 23.935 -60.873 1.00 58.69 194 GLY A N 1
ATOM 1464 C CA . GLY A 1 194 ? 45.190 24.929 -61.907 1.00 58.69 194 GLY A CA 1
ATOM 1465 C C . GLY A 1 194 ? 45.066 24.323 -63.301 1.00 58.69 194 GLY A C 1
ATOM 1466 O O . GLY A 1 194 ? 45.773 23.387 -63.658 1.00 58.69 194 GLY A O 1
ATOM 1467 N N . SER A 1 195 ? 44.245 24.958 -64.131 1.00 52.84 195 SER A N 1
ATOM 1468 C CA . SER A 1 195 ? 44.339 24.842 -65.579 1.00 52.84 195 SER A CA 1
ATOM 1469 C C . SER A 1 195 ? 44.724 26.201 -66.157 1.00 52.84 195 SER A C 1
ATOM 1471 O O . SER A 1 195 ? 43.883 27.068 -66.363 1.00 52.84 195 SER A O 1
ATOM 1473 N N . ILE A 1 196 ? 46.035 26.358 -66.360 1.00 57.41 196 ILE A N 1
ATOM 1474 C CA . ILE A 1 196 ? 46.652 26.750 -67.636 1.00 57.41 196 ILE A CA 1
ATOM 1475 C C . ILE A 1 196 ? 46.067 28.017 -68.294 1.00 57.41 196 ILE A C 1
ATOM 1477 O O . ILE A 1 196 ? 44.992 28.004 -68.888 1.00 57.41 196 ILE A O 1
ATOM 1481 N N . GLY A 1 197 ? 46.855 29.101 -68.267 1.00 52.78 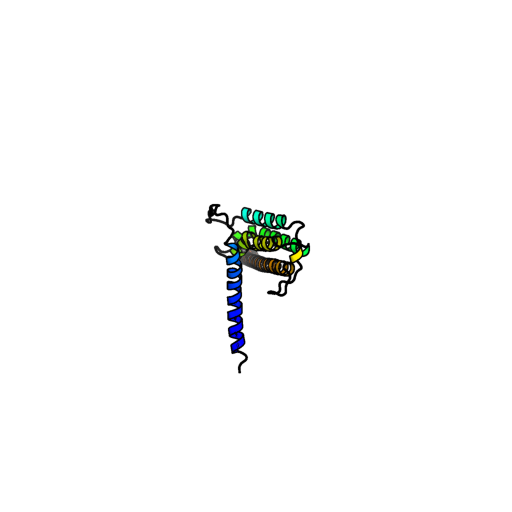197 GLY A N 1
ATOM 1482 C CA . GLY A 1 197 ? 46.645 30.264 -69.138 1.00 52.78 197 GLY A CA 1
ATOM 1483 C C . GLY A 1 197 ? 46.618 29.878 -70.625 1.00 52.78 197 GLY A C 1
ATOM 1484 O O . GLY A 1 197 ? 47.157 28.842 -71.010 1.00 52.78 197 GLY A O 1
ATOM 1485 N N . PRO A 1 198 ? 46.066 30.735 -71.496 1.00 57.06 198 PRO A N 1
ATOM 1486 C CA . PRO A 1 198 ? 47.013 31.582 -72.219 1.00 57.06 198 PRO A CA 1
ATOM 1487 C C . PRO A 1 198 ? 46.517 33.004 -72.536 1.00 57.06 198 PRO A C 1
ATOM 1489 O O . PRO A 1 198 ? 45.336 33.261 -72.739 1.00 57.06 198 PRO A O 1
ATOM 1492 N N . SER A 1 199 ? 47.511 33.887 -72.663 1.00 55.12 199 SER A N 1
ATOM 1493 C CA . SER A 1 199 ? 47.649 34.925 -73.694 1.00 55.12 199 SER A CA 1
ATOM 1494 C C . SER A 1 199 ? 46.490 35.896 -73.959 1.00 55.12 199 SER A C 1
ATOM 1496 O O . SER A 1 199 ? 45.583 35.596 -74.733 1.00 55.12 199 SER A O 1
ATOM 1498 N N . ARG A 1 200 ? 46.683 37.157 -73.552 1.00 51.09 200 ARG A N 1
ATOM 1499 C CA . ARG A 1 200 ? 46.959 38.267 -74.484 1.00 51.09 200 ARG A CA 1
ATOM 1500 C C . ARG A 1 200 ? 47.466 39.509 -73.764 1.00 51.09 200 ARG A C 1
ATOM 1502 O O . ARG A 1 200 ? 46.990 39.760 -72.640 1.00 51.09 200 ARG A O 1
#

Foldseek 3Di:
DPPVVVVVVVVVVVVVVVVVVVVVVVVVPPPDDPDDDDPPPPPPDDDDPLVLLLVLLVVLLVVCVVPADPVLSVLSVVLSVLLNVCRVVLVVDDDVDPLNVLSSCCRNPQSSVLSVVQVPDDPVQQQPQDPVPRDGSNRVSVVSSVVSSVSSVVVVVVSVVVVVVVVVVVVVVCCVVPVVVVVPPPPPPPPPDDDDDDDD

pLDDT: mean 77.62, std 21.03, range [39.06, 97.75]